Protein AF-A0ABD0R6Q0-F1 (afdb_monomer)

pLDDT: mean 82.58, std 12.47, range [47.16, 96.38]

Organism: Cirrhinus mrigala (NCBI:txid683832)

Secondary structure (DSSP, 8-state):
---HHHHHHHHHHHHHTTS-GGGSPPS---------S-HHHHHHHHHHHHHHHHHHHHTS-TT-TTTS--S--EEE--SS-HHHHHHH-GGGGGS-EEE--------TTSTTHHHHHHHHHHHHHHHHHHHHHHHHHHHHHHT--GGG--S-HHHHHHHHHHHHHHHHTT------SSSS---SS-TTT--GGGSGGG-S-------TT----

Foldseek 3Di:
DDDLFVLLQVLQVVVVVVDPPVLFDDNGDDDDDDDDDDPLVVLVVVLVVLVVVVVQLVPDPPVCPVSRDPQDAAEDEDPDDPVVSCVSHVCNVVHHYAYQQDDDDQDPVDPVSVVVVSSVVSNCVGCVSVSVVVLVVLCVVLVHDSNPQDNPNPVVSVVSVVVVVCVVVVHDPFDDPDPFGCPPPCSVVDCVVVPVVPPPPPPDDDDPPPDDD

Radius of gyration: 25.49 Å; Cα contacts (8 Å, |Δi|>4): 114; chains: 1; bounding box: 79×46×59 Å

Nearest PDB structures (foldseek):
  8p63-assembly1_G  TM=7.354E-01  e=6.477E-06  Saccharomyces cerevisiae
  4a0h-assembly1_A  TM=3.109E-01  e=5.985E+00  Arabidopsis thaliana
  4a0h-assembly1_B  TM=2.821E-01  e=7.592E+00  Arabidopsis thaliana

Solvent-accessible surface area (backbone atoms only — not comparable to full-atom values): 13634 Å² total; per-residue (Å²): 129,66,69,60,61,63,49,46,50,55,53,49,56,64,45,51,79,78,46,65,73,89,75,48,74,76,96,76,73,88,84,84,88,82,90,80,91,51,67,70,57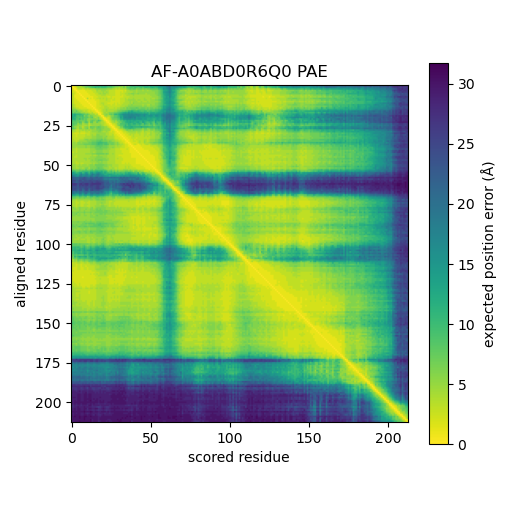,52,35,54,51,54,42,50,53,54,50,50,54,51,48,64,39,67,72,52,58,87,89,45,65,88,73,39,66,68,97,68,69,45,78,45,72,67,97,63,60,65,68,63,50,36,76,64,28,66,66,52,75,78,40,59,51,26,64,48,81,73,91,78,91,73,77,70,87,45,94,66,29,57,52,55,51,53,53,48,54,48,53,48,63,62,44,39,60,63,53,49,51,53,43,48,54,50,18,62,72,71,72,46,62,54,50,71,59,58,84,63,50,68,64,52,49,52,53,51,50,50,53,52,51,38,52,74,71,73,45,81,88,78,73,45,96,52,100,50,68,70,59,87,88,47,51,85,75,62,61,73,75,74,62,64,77,75,66,72,66,84,81,77,82,83,66,91,78,83,67,85,129

Structure (mmCIF, N/CA/C/O backbone):
data_AF-A0ABD0R6Q0-F1
#
_entry.id   AF-A0ABD0R6Q0-F1
#
loop_
_atom_site.group_PDB
_atom_site.id
_atom_site.type_symbol
_atom_site.label_atom_id
_atom_site.label_alt_id
_atom_site.label_comp_id
_atom_site.label_asym_id
_atom_site.label_entity_id
_atom_site.label_seq_id
_atom_site.pdbx_PDB_ins_code
_atom_site.Cartn_x
_atom_site.Cartn_y
_atom_site.Cartn_z
_atom_site.occupancy
_atom_site.B_iso_or_equiv
_atom_site.auth_seq_id
_atom_site.auth_comp_id
_atom_site.auth_asym_id
_atom_site.auth_atom_id
_atom_site.pdbx_PDB_model_num
ATOM 1 N N . MET A 1 1 ? -9.028 -6.595 23.711 1.00 80.94 1 MET A N 1
ATOM 2 C CA . MET A 1 1 ? -8.745 -5.416 22.863 1.00 80.94 1 MET A CA 1
ATOM 3 C C . MET A 1 1 ? -8.662 -4.164 23.724 1.00 80.94 1 MET A C 1
ATOM 5 O O . MET A 1 1 ? -9.556 -3.968 24.542 1.00 80.94 1 MET A O 1
ATOM 9 N N . PRO A 1 2 ? -7.587 -3.363 23.605 1.00 84.62 2 PRO A N 1
ATOM 10 C CA . PRO A 1 2 ? -7.428 -2.113 24.354 1.00 84.62 2 PRO A CA 1
ATOM 11 C C . PRO A 1 2 ? -8.412 -1.035 23.872 1.00 84.62 2 PRO A C 1
ATOM 13 O O . PRO A 1 2 ? -8.970 -1.141 22.780 1.00 84.62 2 PRO A O 1
ATOM 16 N N . ASN A 1 3 ? -8.583 0.034 24.656 1.00 89.81 3 ASN A N 1
ATOM 17 C CA . ASN A 1 3 ? -9.330 1.214 24.219 1.00 89.81 3 ASN A CA 1
ATOM 18 C C . ASN A 1 3 ? -8.570 1.918 23.075 1.00 89.81 3 ASN A C 1
ATOM 20 O O . ASN A 1 3 ? -7.544 2.563 23.298 1.00 89.81 3 ASN A O 1
ATOM 24 N N . LEU A 1 4 ? -9.062 1.756 21.842 1.00 90.44 4 LEU A N 1
ATOM 25 C CA . LEU A 1 4 ? -8.422 2.296 20.640 1.00 90.44 4 LEU A CA 1
ATOM 26 C C . LEU A 1 4 ? -8.493 3.823 20.575 1.00 90.44 4 LEU A C 1
ATOM 28 O O . LEU A 1 4 ? -7.544 4.439 20.108 1.00 90.44 4 LEU A O 1
ATOM 32 N N . SER A 1 5 ? -9.554 4.443 21.097 1.00 91.25 5 SER A N 1
ATOM 33 C CA . SER A 1 5 ? -9.691 5.903 21.116 1.00 91.25 5 SER A CA 1
ATOM 34 C C . SER A 1 5 ? -8.649 6.556 22.023 1.00 91.25 5 SER A C 1
ATOM 36 O O . SER A 1 5 ? -8.016 7.530 21.622 1.00 91.25 5 SER A O 1
ATOM 38 N N . SER A 1 6 ? -8.407 5.995 23.216 1.00 90.88 6 SER A N 1
ATOM 39 C CA . SER A 1 6 ? -7.352 6.514 24.098 1.00 90.88 6 SER A CA 1
ATOM 40 C C . SER A 1 6 ? -5.960 6.274 23.516 1.00 90.88 6 SER A C 1
ATOM 42 O O . SER A 1 6 ? -5.078 7.117 23.652 1.00 90.88 6 SER A O 1
ATOM 44 N N . LEU A 1 7 ? -5.759 5.123 22.864 1.00 91.19 7 LEU A N 1
ATOM 45 C CA . LEU A 1 7 ? -4.490 4.785 22.225 1.00 91.19 7 LEU A CA 1
ATOM 46 C C . LEU A 1 7 ? -4.200 5.730 21.052 1.00 91.19 7 LEU A C 1
ATOM 48 O O . LEU A 1 7 ? -3.094 6.251 20.955 1.00 91.19 7 LEU A O 1
ATOM 52 N N . TYR A 1 8 ? -5.199 5.985 20.207 1.00 92.38 8 TYR A N 1
ATOM 53 C CA . TYR A 1 8 ? -5.107 6.923 19.092 1.00 92.38 8 TYR A CA 1
ATOM 54 C C . TYR A 1 8 ? -4.743 8.328 19.566 1.00 92.38 8 TYR A C 1
ATOM 56 O O . TYR A 1 8 ? -3.801 8.913 19.042 1.00 92.38 8 TYR A O 1
ATOM 64 N N . GLY A 1 9 ? -5.428 8.828 20.601 1.00 91.00 9 GLY A N 1
ATOM 65 C CA . GLY A 1 9 ? -5.116 10.128 21.192 1.00 91.00 9 GLY A CA 1
ATOM 66 C C . GLY A 1 9 ? -3.662 10.222 21.655 1.00 91.00 9 GLY A C 1
ATOM 67 O O . GLY A 1 9 ? -2.970 11.160 21.277 1.00 91.00 9 GLY A O 1
ATOM 68 N N . ALA A 1 10 ? -3.176 9.216 22.390 1.00 91.50 10 ALA A N 1
ATOM 69 C CA . ALA A 1 10 ? -1.805 9.194 22.902 1.00 91.50 10 ALA A CA 1
ATOM 70 C C . ALA A 1 10 ? -0.733 9.133 21.794 1.00 91.50 10 ALA A C 1
ATOM 72 O O . ALA A 1 10 ? 0.296 9.802 21.881 1.00 91.50 10 ALA A O 1
ATOM 73 N N . GLU A 1 11 ? -0.955 8.338 20.744 1.00 90.69 11 GLU A N 1
ATOM 74 C CA . GLU A 1 11 ? -0.009 8.245 19.623 1.00 90.69 11 GLU A CA 1
ATOM 75 C C . GLU A 1 11 ? -0.062 9.493 18.727 1.00 90.69 11 GLU A C 1
ATOM 77 O O . GLU A 1 11 ? 0.980 9.952 18.261 1.00 90.69 11 GLU A O 1
ATOM 82 N N . ARG A 1 12 ? -1.244 10.102 18.537 1.00 89.31 12 ARG A N 1
ATOM 83 C CA . ARG A 1 12 ? -1.390 11.371 17.806 1.00 89.31 12 ARG A CA 1
ATOM 84 C C . ARG A 1 12 ? -0.683 12.512 18.534 1.00 89.31 12 ARG A C 1
ATOM 86 O O . ARG A 1 12 ? 0.028 13.271 17.886 1.00 89.31 12 ARG A O 1
ATOM 93 N N . THR A 1 13 ? -0.817 12.618 19.861 1.00 89.38 13 THR A N 1
ATOM 94 C CA . THR A 1 13 ? -0.089 13.633 20.647 1.00 89.38 13 THR A CA 1
ATOM 95 C C . THR A 1 13 ? 1.422 13.449 20.544 1.00 89.38 13 THR A C 1
ATOM 97 O O . THR A 1 13 ? 2.139 14.423 20.354 1.00 89.38 13 THR A O 1
ATOM 100 N N . ALA A 1 14 ? 1.909 12.205 20.576 1.00 89.12 14 ALA A N 1
ATOM 101 C CA . ALA A 1 14 ? 3.334 11.919 20.418 1.00 89.12 14 ALA A CA 1
ATOM 102 C C . ALA A 1 14 ? 3.862 12.232 19.003 1.00 89.12 14 ALA A C 1
ATOM 104 O O . ALA A 1 14 ? 5.048 12.521 18.834 1.00 89.12 14 ALA A O 1
ATOM 105 N N . LEU A 1 15 ? 3.009 12.152 17.974 1.00 85.81 15 LEU A N 1
ATOM 106 C CA . LEU A 1 15 ? 3.380 12.513 16.605 1.00 85.81 15 LEU A CA 1
ATOM 107 C C . LEU A 1 15 ? 3.312 14.030 16.360 1.00 85.81 15 LEU A C 1
ATOM 109 O O . LEU A 1 15 ? 4.175 14.558 15.664 1.00 85.81 15 LEU A O 1
ATOM 113 N N . LEU A 1 16 ? 2.360 14.734 16.984 1.00 86.88 16 LEU A N 1
ATOM 114 C CA . LEU A 1 16 ? 2.265 16.203 16.975 1.00 86.88 16 LEU A CA 1
ATOM 115 C C . LEU A 1 16 ? 3.532 16.884 17.505 1.00 86.88 16 LEU A C 1
ATOM 117 O O . LEU A 1 16 ? 3.913 17.941 17.020 1.00 86.88 16 LEU A O 1
ATOM 121 N N . GLU A 1 17 ? 4.228 16.273 18.464 1.00 86.44 17 GLU A N 1
ATOM 122 C CA . GLU A 1 17 ? 5.513 16.795 18.953 1.00 86.44 17 GLU A CA 1
ATOM 123 C C . GLU A 1 17 ? 6.607 16.819 17.871 1.00 86.44 17 GLU A C 1
ATOM 125 O O . GLU A 1 17 ? 7.600 17.532 18.004 1.00 86.44 17 GLU A O 1
ATOM 130 N N . LYS A 1 18 ? 6.449 16.031 16.801 1.00 82.56 18 LYS A N 1
ATOM 131 C CA . LYS A 1 18 ? 7.455 15.827 15.748 1.00 82.56 18 LYS A CA 1
ATOM 132 C C . LYS A 1 18 ? 7.033 16.372 14.387 1.00 82.56 18 LYS A C 1
ATOM 134 O O . LYS A 1 18 ? 7.839 16.365 13.459 1.00 82.56 18 LYS A O 1
ATOM 139 N N . THR A 1 19 ? 5.774 16.757 14.211 1.00 80.62 19 THR A N 1
ATOM 140 C CA . THR A 1 19 ? 5.179 17.071 12.904 1.00 80.62 19 THR A CA 1
ATOM 141 C C . THR A 1 19 ? 4.076 18.116 13.058 1.00 80.62 19 THR A C 1
ATOM 143 O O . THR A 1 19 ? 3.520 18.296 14.135 1.00 80.62 19 THR A O 1
ATOM 146 N N . THR A 1 20 ? 3.770 18.837 11.983 1.00 78.25 20 THR A N 1
ATOM 147 C CA . THR A 1 20 ? 2.699 19.835 11.938 1.00 78.25 20 THR A CA 1
ATOM 148 C C . THR A 1 20 ? 1.312 19.195 11.865 1.00 78.25 20 THR A C 1
ATOM 150 O O . THR A 1 20 ? 1.125 18.118 11.304 1.00 78.25 20 THR A O 1
ATOM 153 N N . GLU A 1 21 ? 0.310 19.884 12.414 1.00 75.81 21 GLU A N 1
ATOM 154 C CA . GLU A 1 21 ? -1.063 19.370 12.495 1.00 75.81 21 GLU A CA 1
ATOM 155 C C . GLU A 1 21 ? -1.723 19.147 11.123 1.00 75.81 21 GLU A C 1
ATOM 157 O O . GLU A 1 21 ? -2.559 18.258 10.987 1.00 75.81 21 GLU A O 1
ATOM 162 N N . GLU A 1 22 ? -1.301 19.882 10.091 1.00 71.94 22 GLU A N 1
ATOM 163 C CA . GLU A 1 22 ? -1.846 19.776 8.729 1.00 71.94 22 GLU A CA 1
ATOM 164 C C . GLU A 1 22 ? -1.612 18.410 8.069 1.00 71.94 22 GLU A C 1
ATOM 166 O O . GLU A 1 22 ? -2.391 18.000 7.213 1.00 71.94 22 GLU A O 1
ATOM 171 N N . LEU A 1 23 ? -0.560 17.694 8.475 1.00 70.56 23 LEU A N 1
ATOM 172 C CA . LEU A 1 23 ? -0.209 16.379 7.928 1.00 70.56 23 LEU A CA 1
ATOM 173 C C . LEU A 1 23 ? -0.855 15.226 8.709 1.00 70.56 23 LEU A C 1
ATOM 175 O O . LEU A 1 23 ? -0.647 14.056 8.384 1.00 70.56 23 LEU A O 1
ATOM 179 N N . LEU A 1 24 ? -1.616 15.532 9.765 1.00 76.44 24 LEU A N 1
ATOM 180 C CA . LEU A 1 24 ? -2.186 14.517 10.637 1.00 76.44 24 LEU A CA 1
ATOM 181 C C . LEU A 1 24 ? -3.621 14.155 10.256 1.00 76.44 24 LEU A C 1
ATOM 183 O O . LEU A 1 24 ? -4.426 15.024 9.915 1.00 76.44 24 LEU A O 1
ATOM 187 N N . PRO A 1 25 ? -3.995 12.873 10.410 1.00 80.75 25 PRO A N 1
ATOM 188 C CA . PRO A 1 25 ? -5.384 12.464 10.290 1.00 80.75 25 PRO A CA 1
ATOM 189 C C . PRO A 1 25 ? -6.294 13.168 11.322 1.00 80.75 25 PRO A C 1
ATOM 191 O O . PRO A 1 25 ? -5.804 13.716 12.320 1.00 80.75 25 PRO A O 1
ATOM 194 N N . PRO A 1 26 ? -7.630 13.112 11.124 1.00 83.19 26 PRO A N 1
ATOM 195 C CA . PRO A 1 26 ? -8.615 13.786 11.970 1.00 83.19 26 PRO A CA 1
ATOM 196 C C . PRO A 1 26 ? -8.400 13.584 13.473 1.00 83.19 26 PRO A C 1
ATOM 198 O O . PRO A 1 26 ? -7.955 12.529 13.920 1.00 83.19 26 PRO A O 1
ATOM 201 N N . GLU A 1 27 ? -8.777 14.581 14.276 1.00 80.06 27 GLU A N 1
ATOM 202 C CA . GLU A 1 27 ? -8.548 14.576 15.728 1.00 80.06 27 GLU A CA 1
ATOM 203 C C . GLU A 1 27 ? -9.233 13.398 16.446 1.00 80.06 27 GLU A C 1
ATOM 205 O O . GLU A 1 27 ? -8.724 12.893 17.448 1.00 80.06 27 GLU A O 1
ATOM 210 N N . LYS A 1 28 ? -10.381 12.935 15.932 1.00 82.81 28 LYS A N 1
ATOM 211 C CA . LYS A 1 28 ? -11.191 11.883 16.554 1.00 82.81 28 LYS A CA 1
ATOM 212 C C . LYS A 1 28 ? -11.625 10.832 15.540 1.00 82.81 28 LYS A C 1
ATOM 214 O O . LYS A 1 28 ? -12.210 11.157 14.509 1.00 82.81 28 LYS A O 1
ATOM 219 N N . HIS A 1 29 ? -11.451 9.568 15.924 1.00 85.75 29 HIS A N 1
ATOM 220 C CA . HIS A 1 29 ? -11.943 8.403 15.191 1.00 85.75 29 HIS A CA 1
ATOM 221 C C . HIS A 1 29 ? -12.917 7.593 16.038 1.00 85.75 29 HIS A C 1
ATOM 223 O O . HIS A 1 29 ? -12.737 7.419 17.247 1.00 85.75 29 HIS A O 1
ATOM 229 N N . LEU A 1 30 ? -13.935 7.060 15.365 1.00 87.81 30 LEU A N 1
ATOM 230 C CA . LEU A 1 30 ? -14.809 6.029 15.905 1.00 87.81 30 LEU A CA 1
ATOM 231 C C . LEU A 1 30 ? -14.273 4.674 15.453 1.00 87.81 30 LEU A C 1
ATOM 233 O O . LEU A 1 30 ? -14.115 4.431 14.257 1.00 87.81 30 LEU A O 1
ATOM 237 N N . PHE A 1 31 ? -13.985 3.802 16.414 1.00 89.44 31 PHE A N 1
ATOM 238 C CA . PHE A 1 31 ? -13.475 2.466 16.142 1.00 89.44 31 PHE A CA 1
ATOM 239 C C . PHE A 1 31 ? -14.567 1.430 16.384 1.00 89.44 31 PHE A C 1
ATOM 241 O O . PHE A 1 31 ? -15.148 1.371 17.466 1.00 89.44 31 PHE A O 1
ATOM 248 N N . GLU A 1 32 ? -14.799 0.578 15.392 1.00 89.81 32 GLU A N 1
ATOM 249 C CA . GLU A 1 32 ? -15.600 -0.632 15.535 1.00 89.81 32 GLU A CA 1
ATOM 250 C C . GLU A 1 32 ? -14.668 -1.846 15.487 1.00 89.81 32 GLU A C 1
ATOM 252 O O . GLU A 1 32 ? -13.852 -1.976 14.575 1.00 89.81 32 GLU A O 1
ATOM 257 N N . VAL A 1 33 ? -14.775 -2.738 16.474 1.00 89.88 33 VAL A N 1
ATOM 258 C CA . VAL A 1 33 ? -13.933 -3.935 16.569 1.00 89.88 33 VAL A CA 1
ATOM 259 C C . VAL A 1 33 ? -14.801 -5.172 16.396 1.00 89.88 33 VAL A C 1
ATOM 261 O O . VAL A 1 33 ? -15.724 -5.399 17.175 1.00 89.88 33 VAL A O 1
ATOM 264 N N . ARG A 1 34 ? -14.477 -5.992 15.392 1.00 89.75 34 ARG A N 1
ATOM 265 C CA . ARG A 1 34 ? -15.122 -7.285 15.135 1.00 89.75 34 ARG A CA 1
ATOM 266 C C . ARG A 1 34 ? -14.066 -8.384 15.111 1.00 89.75 34 ARG A C 1
ATOM 268 O O . ARG A 1 34 ? -13.016 -8.208 14.500 1.00 89.75 34 ARG A O 1
ATOM 275 N N . ALA A 1 35 ? -14.343 -9.495 15.786 1.00 90.19 35 ALA A N 1
ATOM 276 C CA . ALA A 1 35 ? -13.501 -10.685 15.770 1.00 90.19 35 ALA A CA 1
ATOM 277 C C . ALA A 1 35 ? -14.202 -11.767 14.949 1.00 90.19 35 ALA A C 1
ATOM 279 O O . ALA A 1 35 ? -15.350 -12.100 15.228 1.00 90.19 35 ALA A O 1
ATOM 280 N N . GLU A 1 36 ? -13.513 -12.290 13.940 1.00 92.44 36 GLU A N 1
ATOM 281 C CA . GLU A 1 36 ? -14.044 -13.287 13.015 1.00 92.44 36 GLU A CA 1
ATOM 282 C C . GLU A 1 36 ? -13.035 -14.418 12.839 1.00 92.44 36 GLU A C 1
ATOM 284 O O . GLU A 1 36 ? -11.830 -14.175 12.768 1.00 92.44 36 GLU A O 1
ATOM 289 N N . ASN A 1 37 ? -13.538 -15.650 12.746 1.00 93.06 37 ASN A N 1
ATOM 290 C CA . ASN A 1 37 ? -12.707 -16.846 12.566 1.00 93.06 37 ASN A CA 1
ATOM 291 C C . ASN A 1 37 ? -12.644 -17.305 11.098 1.00 93.06 37 ASN A C 1
ATOM 293 O O . ASN A 1 37 ? -11.691 -17.973 10.704 1.00 93.06 37 ASN A O 1
ATOM 297 N N . ASP A 1 38 ? -13.648 -16.962 10.281 1.00 94.38 38 ASP A N 1
ATOM 298 C CA . ASP A 1 38 ? -13.697 -17.323 8.860 1.00 94.38 38 ASP A CA 1
ATOM 299 C C . ASP A 1 38 ? -13.134 -16.201 7.978 1.00 94.38 38 ASP A C 1
ATOM 301 O O . ASP A 1 38 ? -13.693 -15.106 7.881 1.00 94.38 38 ASP A O 1
ATOM 305 N N . VAL A 1 39 ? -12.064 -16.507 7.244 1.00 90.81 39 VAL A N 1
ATOM 306 C CA . VAL A 1 39 ? -11.430 -15.581 6.295 1.00 90.81 39 VAL A CA 1
ATOM 307 C C . VAL A 1 39 ? -12.412 -15.129 5.206 1.00 90.81 39 VAL A C 1
ATOM 309 O O . VAL A 1 39 ? -12.401 -13.965 4.808 1.00 90.81 39 VAL A O 1
ATOM 312 N N . LYS A 1 40 ? -13.324 -16.001 4.751 1.00 92.94 40 LYS A N 1
ATOM 313 C CA . LYS A 1 40 ? -14.325 -15.625 3.737 1.00 92.94 40 LYS A CA 1
ATOM 314 C C . LYS A 1 40 ? -15.362 -14.651 4.292 1.00 92.94 40 LYS A C 1
ATOM 316 O O . LYS A 1 40 ? -15.909 -13.848 3.534 1.00 92.94 40 LYS A O 1
ATOM 321 N N . ALA A 1 41 ? -15.684 -14.723 5.583 1.00 93.50 41 ALA A N 1
ATOM 322 C CA . ALA A 1 41 ? -16.536 -13.735 6.240 1.00 93.50 41 ALA A CA 1
ATOM 323 C C . ALA A 1 41 ? -15.835 -12.369 6.310 1.00 93.50 41 ALA A C 1
ATOM 325 O O . ALA A 1 41 ? -16.454 -11.360 5.966 1.00 93.50 41 ALA A O 1
ATOM 326 N N . ILE A 1 42 ? -14.533 -12.351 6.627 1.00 92.56 42 ILE A N 1
ATOM 327 C CA . ILE A 1 42 ? -13.701 -11.134 6.644 1.00 92.56 42 ILE A CA 1
ATOM 328 C C . ILE A 1 42 ? -13.671 -10.471 5.260 1.00 92.56 42 ILE A C 1
ATOM 330 O O . ILE A 1 42 ? -13.982 -9.286 5.144 1.00 92.56 42 ILE A O 1
ATOM 334 N N . TYR A 1 43 ? -13.387 -11.231 4.197 1.00 93.62 43 TYR A N 1
ATOM 335 C CA . TYR A 1 43 ? -13.378 -10.703 2.826 1.00 93.62 43 TYR A CA 1
ATOM 336 C C . TYR A 1 43 ? -14.726 -10.107 2.418 1.00 93.62 43 TYR A C 1
ATOM 338 O O . TYR A 1 43 ? -14.781 -8.985 1.918 1.00 93.62 43 TYR A O 1
ATOM 346 N N . ARG A 1 44 ? -15.834 -10.809 2.698 1.00 92.88 44 ARG A N 1
ATOM 347 C CA . ARG A 1 44 ? -17.189 -10.307 2.415 1.00 92.88 44 ARG A CA 1
ATOM 348 C C . ARG A 1 44 ? -17.512 -9.033 3.197 1.00 92.88 44 ARG A C 1
ATOM 350 O O . ARG A 1 44 ? -18.179 -8.149 2.662 1.00 92.88 44 ARG A O 1
ATOM 357 N N . ALA A 1 45 ? -17.066 -8.934 4.449 1.00 92.75 45 ALA A N 1
ATOM 358 C CA . ALA A 1 45 ? -17.273 -7.749 5.274 1.00 92.75 45 ALA A CA 1
ATOM 359 C C . ALA A 1 45 ? -16.500 -6.540 4.727 1.00 92.75 45 ALA A C 1
ATOM 361 O O . ALA A 1 45 ? -17.106 -5.491 4.504 1.00 92.75 45 ALA A O 1
ATOM 362 N N . LEU A 1 46 ? -15.205 -6.702 4.437 1.00 91.88 46 LEU A N 1
ATOM 363 C CA . LEU A 1 46 ? -14.375 -5.646 3.849 1.00 91.88 46 LEU A CA 1
ATOM 364 C C . LEU A 1 46 ? -14.901 -5.214 2.478 1.00 91.88 46 LEU A C 1
ATOM 366 O O . LEU A 1 46 ? -15.021 -4.021 2.207 1.00 91.88 46 LEU A O 1
ATOM 370 N N . GLN A 1 47 ? -15.297 -6.175 1.643 1.00 93.25 47 GLN A N 1
ATOM 371 C CA . GLN A 1 47 ? -15.858 -5.889 0.330 1.00 93.25 47 GLN A CA 1
ATOM 372 C C . GLN A 1 47 ? -17.141 -5.066 0.414 1.00 93.25 47 GLN A C 1
ATOM 374 O O . GLN A 1 47 ? -17.298 -4.093 -0.319 1.00 93.25 47 GLN A O 1
ATOM 379 N N . ARG A 1 48 ? -18.035 -5.391 1.353 1.00 92.19 48 ARG A N 1
ATOM 380 C CA . ARG A 1 48 ? -19.249 -4.605 1.589 1.00 92.19 48 ARG A CA 1
ATOM 381 C C . ARG A 1 48 ? -18.932 -3.173 2.022 1.00 92.19 48 ARG A C 1
ATOM 383 O O . ARG A 1 48 ? -19.590 -2.251 1.558 1.00 92.19 48 ARG A O 1
ATOM 390 N N . ILE A 1 49 ? -17.928 -2.978 2.878 1.00 90.56 49 ILE A N 1
ATOM 391 C CA . ILE A 1 49 ? -17.509 -1.642 3.331 1.00 90.56 49 ILE A CA 1
ATOM 392 C C . ILE A 1 49 ? -16.985 -0.809 2.154 1.00 90.56 49 ILE A C 1
ATOM 394 O O . ILE A 1 49 ? -17.407 0.334 1.985 1.00 90.56 49 ILE A O 1
ATOM 398 N N . LEU A 1 50 ? -16.124 -1.387 1.313 1.00 90.12 50 LEU A N 1
ATOM 399 C CA . LEU A 1 50 ? -15.564 -0.704 0.142 1.00 90.12 50 LEU A CA 1
ATOM 400 C C . LEU A 1 50 ? -16.631 -0.385 -0.914 1.00 90.12 50 LEU A C 1
ATOM 402 O O . LEU A 1 50 ? -16.656 0.723 -1.449 1.00 90.12 50 LEU A O 1
ATOM 406 N N . LEU A 1 51 ? -17.560 -1.310 -1.168 1.00 89.31 51 LEU A N 1
ATOM 407 C CA . LEU A 1 51 ? -18.684 -1.071 -2.077 1.00 89.31 51 LEU A CA 1
ATOM 408 C C . LEU A 1 51 ? -19.620 0.019 -1.550 1.00 89.31 51 LEU A C 1
ATOM 410 O O . LEU A 1 51 ? -20.009 0.901 -2.310 1.00 89.31 51 LEU A O 1
ATOM 414 N N . ASN A 1 52 ? -19.931 0.014 -0.251 1.00 88.38 52 ASN A N 1
ATOM 415 C CA . ASN A 1 52 ? -20.733 1.070 0.367 1.00 88.38 52 ASN A CA 1
ATOM 416 C C . ASN A 1 52 ? -20.031 2.429 0.269 1.00 88.38 52 ASN A C 1
ATOM 418 O O . ASN A 1 52 ? -20.674 3.429 -0.036 1.00 88.38 52 ASN A O 1
ATOM 422 N N . TYR A 1 53 ? -18.709 2.472 0.475 1.00 85.44 53 TYR A N 1
ATOM 423 C CA . TYR A 1 53 ? -17.915 3.685 0.279 1.00 85.44 53 TYR A CA 1
ATOM 424 C C . TYR A 1 53 ? -18.033 4.200 -1.164 1.00 85.44 53 TYR A C 1
ATOM 426 O O . TYR A 1 53 ? -18.335 5.374 -1.373 1.00 85.44 53 TYR A O 1
ATOM 434 N N . LYS A 1 54 ? -17.866 3.319 -2.158 1.00 82.44 54 LYS A N 1
ATOM 435 C CA . LYS A 1 54 ? -17.995 3.662 -3.582 1.00 82.44 54 LYS A CA 1
ATOM 436 C C . LYS A 1 54 ? -19.399 4.149 -3.940 1.00 82.44 54 LYS A C 1
ATOM 438 O O . LYS A 1 54 ? -19.537 5.168 -4.611 1.00 82.44 54 LYS A O 1
ATOM 443 N N . MET A 1 55 ? -20.434 3.436 -3.496 1.00 77.19 55 MET A N 1
ATOM 444 C CA . MET A 1 55 ? -21.830 3.767 -3.790 1.00 77.19 55 MET A CA 1
ATOM 445 C C . MET A 1 55 ? -22.200 5.128 -3.200 1.00 77.19 55 MET A C 1
ATOM 447 O O . MET A 1 55 ? -22.733 5.979 -3.908 1.00 77.19 55 MET A O 1
ATOM 451 N N . ASN A 1 56 ? -21.826 5.371 -1.941 1.00 70.75 56 ASN A N 1
ATOM 452 C CA . ASN A 1 56 ? -22.066 6.648 -1.277 1.00 70.75 56 ASN A CA 1
ATOM 453 C C . ASN A 1 56 ? -21.363 7.812 -1.990 1.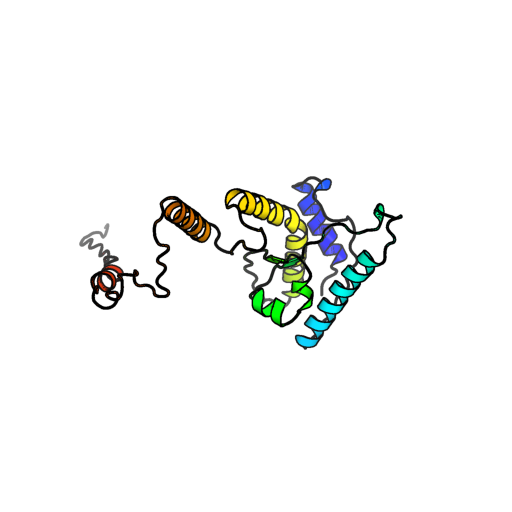00 70.75 56 ASN A C 1
ATOM 455 O O . ASN A 1 56 ? -21.898 8.910 -1.993 1.00 70.75 56 ASN A O 1
ATOM 459 N N . ASN A 1 57 ? -20.224 7.580 -2.648 1.00 63.06 57 ASN A N 1
ATOM 460 C CA . ASN A 1 57 ? -19.562 8.607 -3.461 1.00 63.06 57 ASN A CA 1
ATOM 461 C C . ASN A 1 57 ? -20.227 8.819 -4.829 1.00 63.06 57 ASN A C 1
ATOM 463 O O . ASN A 1 57 ? -20.208 9.928 -5.361 1.00 63.06 57 ASN A O 1
ATOM 467 N N . SER A 1 58 ? -20.810 7.768 -5.412 1.00 60.97 58 SER A N 1
ATOM 468 C CA . SER A 1 58 ? -21.434 7.812 -6.740 1.00 60.97 58 SER A CA 1
ATOM 469 C C . SER A 1 58 ? -22.840 8.420 -6.733 1.00 60.97 58 SER A C 1
ATOM 471 O O . SER A 1 58 ? -23.268 8.949 -7.757 1.00 60.97 58 SER A O 1
ATOM 473 N N . CYS A 1 59 ? -23.566 8.341 -5.613 1.00 53.34 59 CYS A N 1
ATOM 474 C CA . CYS A 1 59 ? -24.955 8.803 -5.489 1.00 53.34 59 CYS A CA 1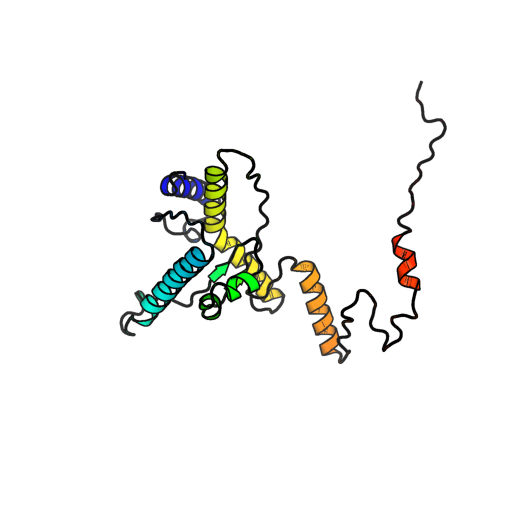
ATOM 475 C C . CYS A 1 59 ? -25.102 10.300 -5.163 1.00 53.34 59 CYS A C 1
ATOM 477 O O . CYS A 1 59 ? -26.226 10.781 -5.029 1.00 53.34 59 CYS A O 1
ATOM 479 N N . ILE A 1 60 ? -23.998 11.041 -5.045 1.00 53.94 60 ILE A N 1
ATOM 480 C CA . ILE A 1 60 ? -24.029 12.472 -4.729 1.00 53.94 60 ILE A CA 1
ATOM 481 C C . ILE A 1 60 ? -24.256 13.253 -6.037 1.00 53.94 60 ILE A C 1
ATOM 483 O O . ILE A 1 60 ? -23.432 13.140 -6.957 1.00 53.94 60 ILE A O 1
ATOM 487 N N . PRO A 1 61 ? -25.374 14.000 -6.166 1.00 53.28 61 PRO A N 1
ATOM 488 C CA . PRO A 1 61 ? -25.689 14.765 -7.370 1.00 53.28 61 PRO A CA 1
ATOM 489 C C . PRO A 1 61 ? -24.615 15.829 -7.639 1.00 53.28 61 PRO A C 1
ATOM 491 O O . PRO A 1 61 ? -24.090 16.427 -6.704 1.00 53.28 61 PRO A O 1
ATOM 494 N N . GLU A 1 62 ? -24.324 16.113 -8.917 1.00 52.38 62 GLU A N 1
ATOM 495 C CA . GLU A 1 62 ? -23.269 17.053 -9.370 1.00 52.38 62 GLU A CA 1
ATOM 496 C C . GLU A 1 62 ? -23.309 18.441 -8.712 1.00 52.38 62 GLU A C 1
ATOM 498 O O . GLU A 1 62 ? -22.317 19.158 -8.712 1.00 52.38 62 GLU A O 1
ATOM 503 N N . ARG A 1 63 ? -24.448 18.825 -8.130 1.00 47.16 63 ARG A N 1
ATOM 504 C CA . ARG A 1 63 ? -24.649 20.122 -7.479 1.00 47.16 63 ARG A CA 1
ATOM 505 C C . ARG A 1 63 ? -24.013 20.232 -6.089 1.00 47.16 63 ARG A C 1
ATOM 507 O O . ARG A 1 63 ? -23.939 21.341 -5.575 1.00 47.16 63 ARG A O 1
ATOM 514 N N . VAL A 1 64 ? -23.552 19.127 -5.497 1.00 51.91 64 VAL A N 1
ATOM 515 C CA . VAL A 1 64 ? -22.895 19.108 -4.179 1.00 51.91 64 VAL A CA 1
ATOM 516 C C . VAL A 1 64 ? -21.466 18.584 -4.335 1.00 51.91 64 VAL A C 1
ATOM 518 O O . VAL A 1 64 ? -21.129 17.461 -3.964 1.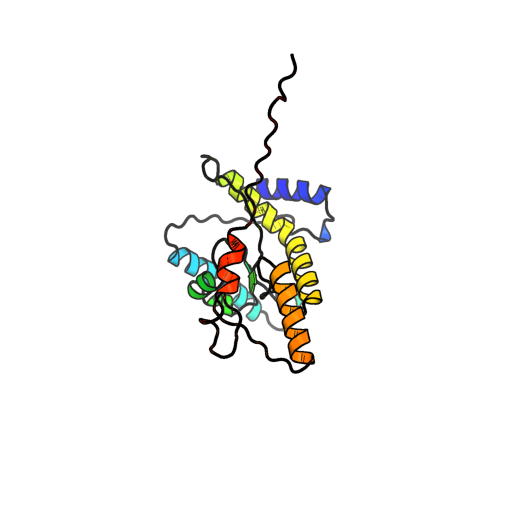00 51.91 64 VAL A O 1
ATOM 521 N N . GLN A 1 65 ? -20.614 19.400 -4.959 1.00 48.88 65 GLN A N 1
ATOM 522 C CA . GLN A 1 65 ? -19.209 19.063 -5.216 1.00 48.88 65 GLN A CA 1
ATOM 523 C C . GLN A 1 65 ? -18.415 18.836 -3.914 1.00 48.88 65 GLN A C 1
ATOM 525 O O . GLN A 1 65 ? -17.480 18.043 -3.908 1.00 48.88 65 GLN A O 1
ATOM 530 N N . GLU A 1 66 ? -18.806 19.497 -2.818 1.00 51.09 66 GLU A N 1
ATOM 531 C CA . GLU A 1 66 ? -18.140 19.420 -1.508 1.00 51.09 66 GLU A CA 1
ATOM 532 C C . GLU A 1 66 ? -18.341 18.071 -0.795 1.00 51.09 66 GLU A C 1
ATOM 534 O O . GLU A 1 66 ? -17.482 17.653 -0.023 1.00 51.09 66 GLU A O 1
ATOM 539 N N . GLU A 1 67 ? -19.437 17.353 -1.073 1.00 52.38 67 GLU A N 1
ATOM 540 C CA . GLU A 1 67 ? -19.702 16.035 -0.473 1.00 52.38 67 GLU A CA 1
ATOM 541 C C . GLU A 1 67 ? -19.140 14.879 -1.314 1.00 52.38 67 GLU A C 1
ATOM 543 O O . GLU A 1 67 ? -18.910 13.782 -0.789 1.00 52.38 67 GLU A O 1
ATOM 548 N N . ARG A 1 68 ? -18.885 15.100 -2.615 1.00 55.91 68 ARG A N 1
ATOM 549 C CA . ARG A 1 68 ? -18.242 14.100 -3.477 1.00 55.91 68 ARG A CA 1
ATOM 550 C C . ARG A 1 68 ? -16.818 13.865 -2.994 1.00 55.91 68 ARG A C 1
ATOM 552 O O . ARG A 1 68 ? -15.923 14.682 -3.201 1.00 55.91 68 ARG A O 1
ATOM 559 N N . ARG A 1 69 ? -16.590 12.698 -2.394 1.00 67.44 69 ARG A N 1
ATOM 560 C CA . ARG A 1 69 ? -15.233 12.259 -2.061 1.00 67.44 69 ARG A CA 1
ATOM 561 C C . ARG A 1 69 ? -14.442 12.143 -3.363 1.00 67.44 69 ARG A C 1
ATOM 563 O O . ARG A 1 69 ? -14.901 11.516 -4.318 1.00 67.44 69 ARG A O 1
ATOM 570 N N . GLY A 1 70 ? -13.295 12.813 -3.405 1.00 72.81 70 GLY A N 1
ATOM 571 C CA . GLY A 1 70 ? -12.441 12.899 -4.585 1.00 72.81 70 GLY A CA 1
ATOM 572 C C . GLY A 1 70 ? -11.814 11.558 -4.997 1.00 72.81 70 GLY A C 1
ATOM 573 O O . GLY A 1 70 ? -12.171 10.496 -4.473 1.00 72.81 70 GLY A O 1
ATOM 574 N N . PRO A 1 71 ? -10.851 11.590 -5.938 1.00 82.56 71 PRO A N 1
ATOM 575 C CA . PRO A 1 71 ? -10.108 10.405 -6.356 1.00 82.56 71 PRO A CA 1
ATOM 576 C C . PRO A 1 71 ? -9.577 9.638 -5.142 1.00 82.56 71 PRO A C 1
ATOM 578 O O . PRO A 1 71 ? -8.876 10.196 -4.303 1.00 82.56 71 PRO A O 1
ATOM 581 N N . THR A 1 72 ? -9.948 8.363 -5.033 1.00 86.56 72 THR A N 1
ATOM 582 C CA . THR A 1 72 ? -9.612 7.523 -3.879 1.00 86.56 72 THR A CA 1
ATOM 583 C C . THR A 1 72 ? -8.648 6.427 -4.308 1.00 86.56 72 THR A C 1
ATOM 585 O O . THR A 1 72 ? -8.899 5.741 -5.298 1.00 86.56 72 THR A O 1
ATOM 588 N N . LEU A 1 73 ? -7.578 6.238 -3.540 1.00 90.50 73 LEU A N 1
ATOM 589 C CA . LEU A 1 73 ? -6.677 5.092 -3.647 1.00 90.50 73 LEU A CA 1
ATOM 590 C C . LEU A 1 73 ? -6.766 4.228 -2.392 1.00 90.50 73 LEU A C 1
ATOM 592 O O . LEU A 1 73 ? -7.124 4.719 -1.321 1.00 90.50 73 LEU A O 1
ATOM 596 N N . ILE A 1 74 ? -6.420 2.948 -2.521 1.00 92.75 74 ILE A N 1
ATOM 597 C CA . ILE A 1 74 ? -6.346 2.021 -1.390 1.00 92.75 74 ILE A CA 1
ATOM 598 C C . ILE A 1 74 ? -4.880 1.703 -1.118 1.00 92.75 74 ILE A C 1
ATOM 600 O O . ILE A 1 74 ? -4.224 1.046 -1.921 1.00 92.75 74 ILE A O 1
ATOM 604 N N . ALA A 1 75 ? -4.379 2.132 0.036 1.00 93.62 75 ALA A N 1
ATOM 605 C CA . ALA A 1 75 ? -3.079 1.709 0.535 1.00 93.62 75 ALA A CA 1
ATOM 606 C C . ALA A 1 75 ? -3.220 0.364 1.267 1.00 93.62 75 ALA A C 1
ATOM 608 O O . ALA A 1 75 ? -3.982 0.255 2.229 1.00 93.62 75 ALA A O 1
ATOM 609 N N . VAL A 1 76 ? -2.506 -0.665 0.811 1.00 93.12 76 VAL A N 1
ATOM 610 C CA . VAL A 1 76 ? -2.554 -2.017 1.383 1.00 93.12 76 VAL A CA 1
ATOM 611 C C . VAL A 1 76 ? -1.237 -2.323 2.074 1.00 93.12 76 VAL A C 1
ATOM 613 O O . VAL A 1 76 ? -0.217 -2.512 1.421 1.00 93.12 76 VAL A O 1
ATOM 616 N N . GLN A 1 77 ? -1.280 -2.436 3.397 1.00 91.56 77 GLN A N 1
ATOM 617 C CA . GLN A 1 77 ? -0.182 -2.960 4.202 1.00 91.56 77 GLN A CA 1
ATOM 618 C C . GLN A 1 77 ? -0.573 -4.351 4.701 1.00 91.56 77 GLN A C 1
ATOM 620 O O . GLN A 1 77 ? -1.494 -4.495 5.506 1.00 91.56 77 GLN A O 1
ATOM 625 N N . SER A 1 78 ? 0.100 -5.389 4.209 1.00 88.62 78 SER A N 1
ATOM 626 C CA . SER A 1 78 ? -0.155 -6.760 4.647 1.00 88.62 78 SER A CA 1
ATOM 627 C C . SER A 1 78 ? 1.072 -7.642 4.460 1.00 88.62 78 SER A C 1
ATOM 629 O O . SER A 1 78 ? 1.915 -7.367 3.613 1.00 88.62 78 SER A O 1
ATOM 631 N N . ASN A 1 79 ? 1.131 -8.738 5.211 1.00 86.94 79 ASN A N 1
ATOM 632 C CA . ASN A 1 79 ? 2.119 -9.800 5.025 1.00 86.94 79 ASN A CA 1
ATOM 633 C C . ASN A 1 79 ? 1.752 -10.778 3.893 1.00 86.94 79 ASN A C 1
ATOM 635 O O . ASN A 1 79 ? 2.484 -11.735 3.653 1.00 86.94 79 ASN A O 1
ATOM 639 N N . TRP A 1 80 ? 0.597 -10.606 3.249 1.00 88.38 80 TRP A N 1
ATOM 640 C CA . TRP A 1 80 ? 0.160 -11.444 2.139 1.00 88.38 80 TRP A CA 1
ATOM 641 C C . TRP A 1 80 ? 0.421 -10.743 0.815 1.00 88.38 80 TRP A C 1
ATOM 643 O O . TRP A 1 80 ? 0.373 -9.520 0.704 1.00 88.38 80 TRP A O 1
ATOM 653 N N . GLU A 1 81 ? 0.665 -11.538 -0.222 1.00 88.56 81 GLU A N 1
ATOM 654 C CA . GLU A 1 81 ? 0.788 -10.997 -1.567 1.00 88.56 81 GLU A CA 1
ATOM 655 C C . GLU A 1 81 ? -0.511 -10.320 -2.003 1.00 88.56 81 GLU A C 1
ATOM 657 O O . GLU A 1 81 ? -1.611 -10.860 -1.832 1.00 88.56 81 GLU A O 1
ATOM 662 N N . LEU A 1 82 ? -0.377 -9.169 -2.662 1.00 89.19 82 LEU A N 1
ATOM 663 C CA . LEU A 1 82 ? -1.522 -8.412 -3.154 1.00 89.19 82 LEU A CA 1
ATOM 664 C C . LEU A 1 82 ? -2.399 -9.242 -4.106 1.00 89.19 82 LEU A C 1
ATOM 666 O O . LEU A 1 82 ? -3.621 -9.144 -4.052 1.00 89.19 82 LEU A O 1
ATOM 670 N N . ARG A 1 83 ? -1.797 -10.125 -4.917 1.00 90.31 83 ARG A N 1
ATOM 671 C CA . ARG A 1 83 ? -2.531 -11.036 -5.817 1.00 90.31 83 ARG A CA 1
ATOM 672 C C . ARG A 1 83 ? -3.466 -11.975 -5.058 1.00 90.31 83 ARG A C 1
ATOM 674 O O . ARG A 1 83 ? -4.594 -12.197 -5.486 1.00 90.31 83 ARG A O 1
ATOM 681 N N . ARG A 1 84 ? -3.019 -12.498 -3.912 1.00 91.69 84 ARG A N 1
ATOM 682 C CA . ARG A 1 84 ? -3.835 -13.367 -3.056 1.00 91.69 84 ARG A CA 1
ATOM 683 C C . ARG A 1 84 ? -5.013 -12.603 -2.453 1.00 91.69 84 ARG A C 1
ATOM 685 O O . ARG A 1 84 ? -6.111 -13.150 -2.380 1.00 91.69 84 ARG A O 1
ATOM 692 N N . LEU A 1 85 ? -4.791 -11.357 -2.031 1.00 90.75 85 LEU A N 1
ATOM 693 C CA . LEU A 1 85 ? -5.852 -10.496 -1.503 1.00 90.75 85 LEU A CA 1
ATOM 694 C C . LEU A 1 85 ? -6.867 -10.116 -2.586 1.00 90.75 85 LEU A C 1
ATOM 696 O O . LEU A 1 85 ? -8.064 -10.250 -2.352 1.00 90.75 85 LEU A O 1
ATOM 700 N N . ALA A 1 86 ? -6.405 -9.728 -3.777 1.00 91.62 86 ALA A N 1
ATOM 701 C CA . ALA A 1 86 ? -7.265 -9.399 -4.915 1.00 91.62 86 ALA A CA 1
ATOM 702 C C . ALA A 1 86 ? -8.133 -10.594 -5.346 1.00 91.62 86 ALA A C 1
ATOM 704 O O . ALA A 1 86 ? -9.338 -10.445 -5.528 1.00 91.62 86 ALA A O 1
ATOM 705 N N . ALA A 1 87 ? -7.564 -11.805 -5.384 1.00 92.06 87 ALA A N 1
ATOM 706 C CA . ALA A 1 87 ? -8.323 -13.025 -5.669 1.00 92.06 87 ALA A CA 1
ATOM 707 C C . ALA A 1 87 ? -9.408 -13.327 -4.614 1.00 92.06 87 ALA A C 1
ATOM 709 O O . ALA A 1 87 ? -10.435 -13.925 -4.929 1.00 92.06 87 ALA A O 1
ATOM 710 N N . GLY A 1 88 ? -9.185 -12.934 -3.355 1.00 89.94 88 GLY A N 1
ATOM 711 C CA . GLY A 1 88 ? -10.159 -13.086 -2.271 1.00 89.94 88 GLY A CA 1
ATOM 712 C C . GLY A 1 88 ? -11.211 -11.974 -2.207 1.00 89.94 88 GLY A C 1
ATOM 713 O O . GLY A 1 88 ? -12.308 -12.202 -1.696 1.00 89.94 88 GLY A O 1
ATOM 714 N N . MET A 1 89 ? -10.880 -10.784 -2.710 1.00 92.31 89 MET A N 1
ATOM 715 C CA . MET A 1 89 ? -11.689 -9.568 -2.652 1.00 92.31 89 MET A CA 1
ATOM 716 C C . MET A 1 89 ? -11.629 -8.835 -3.995 1.00 92.31 89 MET A C 1
ATOM 718 O O . MET A 1 89 ? -10.844 -7.902 -4.176 1.00 92.31 89 MET A O 1
ATOM 722 N N . THR A 1 90 ? -12.509 -9.212 -4.920 1.00 90.75 90 THR A N 1
ATOM 723 C CA . THR A 1 90 ? -12.512 -8.677 -6.294 1.00 90.75 90 THR A CA 1
ATOM 724 C C . THR A 1 90 ? -12.753 -7.168 -6.357 1.00 90.75 90 THR A C 1
ATOM 726 O O . THR A 1 90 ? -12.320 -6.512 -7.294 1.00 90.75 90 THR A O 1
ATOM 729 N N . VAL A 1 91 ? -13.383 -6.581 -5.332 1.00 91.25 91 VAL A N 1
ATOM 730 C CA . VAL A 1 91 ? -13.591 -5.124 -5.237 1.00 91.25 91 VAL A CA 1
ATOM 731 C C . VAL A 1 91 ? -12.286 -4.325 -5.261 1.00 91.25 91 VAL A C 1
ATOM 733 O O . VAL A 1 91 ? -12.300 -3.159 -5.639 1.00 91.25 91 VAL A O 1
ATOM 736 N N . LEU A 1 92 ? -11.155 -4.922 -4.866 1.00 90.12 92 LEU A N 1
ATOM 737 C CA . LEU A 1 92 ? -9.861 -4.240 -4.893 1.00 90.12 92 LEU A CA 1
ATOM 738 C C . LEU A 1 92 ? -9.440 -3.863 -6.319 1.00 90.12 92 LEU A C 1
ATOM 740 O O . LEU A 1 92 ? -8.734 -2.878 -6.487 1.00 90.12 92 LEU A O 1
ATOM 744 N N . GLU A 1 93 ? -9.913 -4.587 -7.337 1.00 88.94 93 GLU A N 1
ATOM 745 C CA . GLU A 1 93 ? -9.648 -4.275 -8.747 1.00 88.94 93 GLU A CA 1
ATOM 746 C C . GLU A 1 93 ? -10.374 -3.003 -9.218 1.00 88.94 93 GLU A C 1
ATOM 748 O O . GLU A 1 93 ? -9.999 -2.406 -10.224 1.00 88.94 93 GLU A O 1
ATOM 753 N N . GLU A 1 94 ? -11.392 -2.549 -8.481 1.00 88.19 94 GLU A N 1
ATOM 754 C CA . GLU A 1 94 ? -12.147 -1.336 -8.809 1.00 88.19 94 GLU A CA 1
ATOM 755 C C . GLU A 1 94 ? -11.461 -0.044 -8.339 1.00 88.19 94 GLU A C 1
ATOM 757 O O . GLU A 1 94 ? -11.947 1.049 -8.640 1.00 88.19 94 GLU A O 1
ATOM 762 N N . PHE A 1 95 ? -10.357 -0.154 -7.595 1.00 90.00 95 PHE A N 1
ATOM 763 C CA . PHE A 1 95 ? -9.614 0.972 -7.041 1.00 90.00 95 PHE A CA 1
ATOM 764 C C . PHE A 1 95 ? -8.134 0.904 -7.435 1.00 90.00 95 PHE A C 1
ATOM 766 O O . PHE A 1 95 ? -7.579 -0.183 -7.586 1.00 90.00 95 PHE A O 1
ATOM 773 N N . PRO A 1 96 ? -7.439 2.049 -7.544 1.00 91.38 96 PRO A N 1
ATOM 774 C CA . PRO A 1 96 ? -5.989 2.043 -7.623 1.00 91.38 96 PRO A CA 1
ATOM 775 C C . PRO A 1 96 ? -5.416 1.597 -6.273 1.00 91.38 96 PRO A C 1
ATOM 777 O O . PRO A 1 96 ? -5.554 2.293 -5.262 1.00 91.38 96 PRO A O 1
ATOM 780 N N . VAL A 1 97 ? -4.789 0.421 -6.259 1.00 92.94 97 VAL A N 1
ATOM 781 C CA . VAL A 1 97 ? -4.192 -0.164 -5.056 1.00 92.94 97 VAL A CA 1
ATOM 782 C C . VAL A 1 97 ? -2.695 0.122 -5.005 1.00 92.94 97 VAL A C 1
ATOM 784 O O . VAL A 1 97 ? -1.980 -0.078 -5.985 1.00 92.94 97 VAL A O 1
ATOM 787 N N . VAL A 1 98 ? -2.221 0.571 -3.844 1.00 93.88 98 VAL A N 1
ATOM 788 C CA . VAL A 1 98 ? -0.812 0.860 -3.571 1.00 93.88 98 VAL A CA 1
ATOM 789 C C . VAL A 1 98 ? -0.325 -0.040 -2.438 1.00 93.88 98 VAL A C 1
ATOM 791 O O . VAL A 1 98 ? -0.812 0.101 -1.315 1.00 93.88 98 VAL A O 1
ATOM 794 N N . PRO A 1 99 ? 0.608 -0.974 -2.688 1.00 91.44 99 PRO A N 1
ATOM 795 C CA . PRO A 1 99 ? 1.190 -1.765 -1.619 1.00 91.44 99 PRO A CA 1
ATOM 796 C C . PRO A 1 99 ? 2.131 -0.892 -0.780 1.00 91.44 99 PRO A C 1
ATOM 798 O O . PRO A 1 99 ? 3.013 -0.216 -1.305 1.00 91.44 99 PRO A O 1
ATOM 801 N N . VAL A 1 100 ? 1.932 -0.908 0.534 1.00 91.12 100 VAL A N 1
ATOM 802 C CA . VAL A 1 100 ? 2.765 -0.207 1.511 1.00 91.12 100 VAL A CA 1
ATOM 803 C C . VAL A 1 100 ? 3.669 -1.229 2.182 1.00 91.12 100 VAL A C 1
ATOM 805 O O . VAL A 1 100 ? 3.231 -2.035 3.008 1.00 91.12 100 VAL A O 1
ATOM 808 N N . HIS A 1 101 ? 4.941 -1.204 1.796 1.00 85.88 101 HIS A N 1
ATOM 809 C CA . HIS A 1 101 ? 5.950 -2.152 2.258 1.00 85.88 101 HIS A CA 1
ATOM 810 C C . HIS A 1 101 ? 6.609 -1.638 3.534 1.00 85.88 101 HIS A C 1
ATOM 812 O O . HIS A 1 101 ? 7.592 -0.903 3.489 1.00 85.88 101 HIS A O 1
ATOM 818 N N . VAL A 1 102 ? 6.064 -2.021 4.687 1.00 82.81 102 VAL A N 1
ATOM 819 C CA . VAL A 1 102 ? 6.652 -1.701 5.993 1.00 82.81 102 VAL A CA 1
ATOM 820 C C . VAL A 1 102 ? 6.982 -2.996 6.716 1.00 82.81 102 VAL A C 1
ATOM 822 O O . VAL A 1 102 ? 6.103 -3.827 6.945 1.00 82.81 102 VAL A O 1
ATOM 825 N N . ILE A 1 103 ? 8.256 -3.159 7.071 1.00 77.31 103 ILE A N 1
ATOM 826 C CA . ILE A 1 103 ? 8.746 -4.320 7.813 1.00 77.31 103 ILE A CA 1
ATOM 827 C C . ILE A 1 103 ? 8.458 -4.097 9.298 1.00 77.31 103 ILE A C 1
ATOM 829 O O . ILE A 1 103 ? 8.864 -3.090 9.882 1.00 77.31 103 ILE A O 1
ATOM 833 N N . ASP A 1 104 ? 7.750 -5.049 9.898 1.00 76.12 104 ASP A N 1
ATOM 834 C CA . ASP A 1 104 ? 7.448 -5.075 11.322 1.00 76.12 104 ASP A CA 1
ATOM 835 C C . ASP A 1 104 ? 8.040 -6.319 11.973 1.00 76.12 104 ASP A C 1
ATOM 837 O O . ASP A 1 104 ? 7.685 -7.445 11.630 1.00 76.12 104 ASP A O 1
ATOM 841 N N . GLU A 1 105 ? 8.869 -6.112 12.989 1.00 70.75 105 GLU A N 1
ATOM 842 C CA . GLU A 1 105 ? 9.320 -7.172 13.885 1.00 70.75 105 GLU A CA 1
ATOM 843 C C . GLU A 1 105 ? 8.457 -7.149 15.151 1.00 70.75 105 GLU A C 1
ATOM 845 O O . GLU A 1 105 ? 8.766 -6.473 16.133 1.00 70.75 105 GLU A O 1
ATOM 850 N N . ILE A 1 106 ? 7.315 -7.843 15.124 1.00 72.00 106 ILE A N 1
ATOM 851 C CA . ILE A 1 106 ? 6.442 -7.972 16.299 1.00 72.00 106 ILE A CA 1
ATOM 852 C C . ILE A 1 106 ? 6.541 -9.390 16.850 1.00 72.00 106 ILE A C 1
ATOM 854 O O . ILE A 1 106 ? 6.180 -10.363 16.191 1.00 72.00 106 ILE A O 1
ATOM 858 N N . SER A 1 107 ? 6.960 -9.498 18.110 1.00 74.56 107 SER A N 1
ATOM 859 C CA . SER A 1 107 ? 6.841 -10.741 18.868 1.00 74.56 107 SER A CA 1
ATOM 860 C C . SER A 1 107 ? 5.407 -10.903 19.377 1.00 74.56 107 SER A C 1
ATOM 862 O O . SER A 1 107 ? 4.996 -10.265 20.348 1.00 74.56 107 SER A O 1
ATOM 864 N N . TYR A 1 108 ? 4.637 -11.775 18.727 1.00 77.25 108 TYR A N 1
ATOM 865 C CA . TYR A 1 108 ? 3.277 -12.137 19.150 1.00 77.25 108 TYR A CA 1
ATOM 866 C C . TYR A 1 108 ? 3.247 -13.180 20.280 1.00 77.25 108 TYR A C 1
ATOM 868 O O . TYR A 1 108 ? 2.173 -13.595 20.707 1.00 77.25 108 TYR A O 1
ATOM 876 N N . ASN A 1 109 ? 4.410 -13.581 20.801 1.00 78.50 109 ASN A N 1
ATOM 877 C CA . ASN A 1 109 ? 4.526 -14.615 21.836 1.00 78.50 109 ASN A CA 1
ATOM 878 C C . ASN A 1 109 ? 4.108 -14.130 23.237 1.00 78.50 109 ASN A C 1
ATOM 880 O O . ASN A 1 109 ? 4.075 -14.914 24.183 1.00 78.50 109 ASN A O 1
ATOM 884 N N . VAL A 1 110 ? 3.795 -12.841 23.392 1.00 81.56 110 VAL A N 1
ATOM 885 C CA . VAL A 1 110 ? 3.383 -12.242 24.667 1.00 81.56 110 VAL A CA 1
ATOM 886 C C . VAL A 1 110 ? 1.857 -12.274 24.794 1.00 81.56 110 VAL A C 1
ATOM 888 O O . VAL A 1 110 ? 1.144 -11.940 23.852 1.00 81.56 110 VAL A O 1
ATOM 891 N N . LEU A 1 111 ? 1.333 -12.600 25.981 1.00 83.69 111 LEU A N 1
ATOM 892 C CA . LEU A 1 111 ? -0.117 -12.639 26.249 1.00 83.69 111 LEU A CA 1
ATOM 893 C C . LEU A 1 111 ? -0.840 -11.313 25.926 1.00 83.69 111 LEU A C 1
ATOM 895 O O . LEU A 1 111 ? -1.989 -11.328 25.496 1.00 83.69 111 LEU A O 1
ATOM 899 N N . ASP A 1 112 ? -0.158 -10.171 26.070 1.00 87.19 112 ASP A N 1
ATOM 900 C CA . ASP A 1 112 ? -0.677 -8.830 25.749 1.00 87.19 112 ASP A CA 1
ATOM 901 C C . ASP A 1 112 ? -0.314 -8.364 24.318 1.00 87.19 112 ASP A C 1
ATOM 903 O O . ASP A 1 112 ? -0.107 -7.174 24.049 1.00 87.19 112 ASP A O 1
ATOM 907 N N . TRP A 1 113 ? -0.199 -9.294 23.362 1.00 87.62 113 TRP A N 1
ATOM 908 C CA . TRP A 1 113 ? 0.129 -8.962 21.969 1.00 87.62 113 TRP A CA 1
ATOM 909 C C . TRP A 1 113 ? -0.906 -8.029 21.328 1.00 87.62 113 TRP A C 1
ATOM 911 O O . TRP A 1 113 ? -0.543 -7.196 20.500 1.00 87.62 113 TRP A O 1
ATOM 921 N N . GLN A 1 114 ? -2.182 -8.110 21.728 1.00 89.31 114 GLN A N 1
ATOM 922 C CA . GLN A 1 114 ? -3.249 -7.266 21.178 1.00 89.31 114 GLN A CA 1
ATOM 923 C C . GLN A 1 114 ? -2.971 -5.779 21.400 1.00 89.31 114 GLN A C 1
ATOM 925 O O . GLN A 1 114 ? -3.208 -4.966 20.508 1.00 89.31 114 GLN A O 1
ATOM 930 N N . ARG A 1 115 ? -2.443 -5.408 22.572 1.00 88.19 115 ARG A N 1
ATOM 931 C CA . ARG A 1 115 ? -2.083 -4.020 22.874 1.00 88.19 115 ARG A CA 1
ATOM 932 C C . ARG A 1 115 ? -0.922 -3.536 22.012 1.00 88.19 115 ARG A C 1
ATOM 934 O O . ARG A 1 115 ? -0.970 -2.419 21.499 1.00 88.19 115 ARG A O 1
ATOM 941 N N . HIS A 1 116 ? 0.092 -4.378 21.834 1.00 88.69 116 HIS A N 1
ATOM 942 C CA . HIS A 1 116 ? 1.262 -4.074 21.012 1.00 88.69 116 HIS A CA 1
ATOM 943 C C . HIS A 1 116 ? 0.887 -3.951 19.529 1.00 88.69 116 HIS A C 1
ATOM 945 O O . HIS A 1 116 ? 1.233 -2.958 18.890 1.00 88.69 116 HIS A O 1
ATOM 951 N N . GLY A 1 117 ? 0.102 -4.900 19.013 1.00 89.44 117 GLY A N 1
ATOM 952 C CA . GLY A 1 117 ? -0.399 -4.897 17.639 1.00 89.44 117 GLY A CA 1
ATOM 953 C C . GLY A 1 117 ? -1.308 -3.703 17.345 1.00 89.44 117 GLY A C 1
ATOM 954 O O . GLY A 1 117 ? -1.088 -3.002 16.362 1.00 89.44 117 GLY A O 1
ATOM 955 N N . ALA A 1 118 ? -2.270 -3.400 18.225 1.00 91.06 118 ALA A N 1
ATOM 956 C CA . ALA A 1 118 ? -3.152 -2.240 18.068 1.00 91.06 118 ALA A CA 1
ATOM 957 C C . ALA A 1 118 ? -2.379 -0.913 18.083 1.00 91.06 118 ALA A C 1
ATOM 959 O O . ALA A 1 118 ? -2.649 -0.029 17.268 1.00 91.06 118 ALA A O 1
ATOM 960 N N . ARG A 1 119 ? -1.381 -0.785 18.969 1.00 90.75 119 ARG A N 1
ATOM 961 C CA . ARG A 1 119 ? -0.485 0.377 18.988 1.00 90.75 119 ARG A CA 1
ATOM 962 C C . ARG A 1 119 ? 0.258 0.535 17.670 1.00 90.75 119 ARG A C 1
ATOM 964 O O . ARG A 1 119 ? 0.323 1.638 17.133 1.00 90.75 119 ARG A O 1
ATOM 971 N N . ARG A 1 120 ? 0.810 -0.556 17.141 1.00 89.56 120 ARG A N 1
ATOM 972 C CA . ARG A 1 120 ? 1.554 -0.520 15.883 1.00 89.56 120 ARG A CA 1
ATOM 973 C C . ARG A 1 120 ? 0.655 -0.169 14.698 1.00 89.56 120 ARG A C 1
ATOM 975 O O . ARG A 1 120 ? 1.026 0.696 13.914 1.00 89.56 120 ARG A O 1
ATOM 982 N N . MET A 1 121 ? -0.535 -0.764 14.626 1.00 90.88 121 MET A N 1
ATOM 983 C CA . MET A 1 121 ? -1.547 -0.457 13.612 1.00 90.88 121 MET A CA 1
ATOM 984 C C . MET A 1 121 ? -1.873 1.044 13.576 1.00 90.88 121 MET A C 1
ATOM 986 O O . MET A 1 121 ? -1.871 1.648 12.508 1.00 90.88 121 MET A O 1
ATOM 990 N N . ILE A 1 122 ? -2.088 1.665 14.742 1.00 92.25 122 ILE A N 1
ATOM 991 C CA . ILE A 1 122 ? -2.345 3.109 14.840 1.00 92.25 122 ILE A CA 1
ATOM 992 C C . ILE A 1 122 ? -1.127 3.927 14.392 1.00 92.25 122 ILE A C 1
ATOM 994 O O . ILE A 1 122 ? -1.284 4.877 13.631 1.00 92.25 122 ILE A O 1
ATOM 998 N N . LYS A 1 123 ? 0.092 3.545 14.792 1.00 90.56 123 LYS A N 1
ATOM 999 C CA . LYS A 1 123 ? 1.318 4.214 14.326 1.00 90.56 123 LYS A CA 1
ATOM 1000 C C . LYS A 1 123 ? 1.481 4.156 12.809 1.00 90.56 123 LYS A C 1
ATOM 1002 O O . LYS A 1 123 ? 1.922 5.134 12.219 1.00 90.56 123 LYS A O 1
ATOM 1007 N N . HIS A 1 124 ? 1.156 3.032 12.176 1.00 91.12 124 HIS A N 1
ATOM 1008 C CA . HIS A 1 124 ? 1.217 2.916 10.716 1.00 91.12 124 HIS A CA 1
ATOM 1009 C C . HIS A 1 124 ? 0.195 3.802 10.032 1.00 91.12 124 HIS A C 1
ATOM 1011 O O . HIS A 1 124 ? 0.543 4.504 9.092 1.00 91.12 124 HIS A O 1
ATOM 1017 N N . TYR A 1 125 ? -1.034 3.829 10.548 1.00 90.94 125 TYR A N 1
ATOM 1018 C CA . TYR A 1 125 ? -2.070 4.723 10.043 1.00 90.94 125 TYR A CA 1
ATOM 1019 C C . TYR A 1 125 ? -1.645 6.196 10.121 1.00 90.94 125 TYR A C 1
ATOM 1021 O O . TYR A 1 125 ? -1.792 6.929 9.149 1.00 90.94 125 TYR A O 1
ATOM 1029 N N . LEU A 1 126 ? -1.069 6.615 11.250 1.00 90.44 126 LEU A N 1
ATOM 1030 C CA . LEU A 1 126 ? -0.606 7.988 11.451 1.00 90.44 126 LEU A CA 1
ATOM 1031 C C . LEU A 1 126 ? 0.592 8.362 10.558 1.00 90.44 126 LEU A C 1
ATOM 1033 O O . LEU A 1 126 ? 0.687 9.502 10.123 1.00 90.44 126 LEU A O 1
ATOM 1037 N N . ASN A 1 127 ? 1.489 7.416 10.263 1.00 88.94 127 ASN A N 1
ATOM 1038 C CA . ASN A 1 127 ? 2.661 7.645 9.405 1.00 88.94 127 ASN A CA 1
ATOM 1039 C C . ASN A 1 127 ? 2.403 7.354 7.916 1.00 88.94 127 ASN A C 1
ATOM 1041 O O . ASN A 1 127 ? 3.326 7.446 7.102 1.00 88.94 127 ASN A O 1
ATOM 1045 N N . LEU A 1 128 ? 1.176 6.974 7.550 1.00 89.94 128 LEU A N 1
ATOM 1046 C CA . LEU A 1 128 ? 0.840 6.533 6.198 1.00 89.94 128 LEU A CA 1
ATOM 1047 C C . LEU A 1 128 ? 1.145 7.610 5.154 1.00 89.94 128 LEU A C 1
ATOM 1049 O O . LEU A 1 128 ? 1.676 7.290 4.096 1.00 89.94 128 LEU A O 1
ATOM 1053 N N . ASP A 1 129 ? 0.847 8.872 5.463 1.00 88.81 129 ASP A N 1
ATOM 1054 C CA . ASP A 1 129 ? 1.069 9.991 4.545 1.00 88.81 129 ASP A CA 1
ATOM 1055 C C . ASP A 1 129 ? 2.557 10.199 4.227 1.00 88.81 129 ASP A C 1
ATOM 1057 O O . ASP A 1 129 ? 2.945 10.346 3.068 1.00 88.81 129 ASP A O 1
ATOM 1061 N N . SER A 1 130 ? 3.418 10.085 5.242 1.00 88.44 130 SER A N 1
ATOM 1062 C CA . SER A 1 130 ? 4.871 10.133 5.061 1.00 88.44 130 SER A CA 1
ATOM 1063 C C . SER A 1 130 ? 5.365 8.979 4.182 1.00 88.44 130 SER A C 1
ATOM 1065 O O . SER A 1 130 ? 6.153 9.190 3.259 1.00 88.44 130 SER A O 1
ATOM 1067 N N . CYS A 1 131 ? 4.851 7.767 4.412 1.00 89.56 131 CYS A N 1
ATOM 1068 C CA . CYS A 1 131 ? 5.206 6.595 3.617 1.00 89.56 131 CYS A CA 1
ATOM 1069 C C . CYS A 1 131 ? 4.737 6.720 2.156 1.00 89.56 131 CYS A C 1
ATOM 1071 O O . CYS A 1 131 ? 5.500 6.438 1.232 1.00 89.56 131 CYS A O 1
ATOM 1073 N N . LEU A 1 132 ? 3.510 7.198 1.930 1.00 91.12 132 LEU A N 1
ATOM 1074 C CA . LEU A 1 132 ? 2.982 7.436 0.586 1.00 91.12 132 LEU A CA 1
ATOM 1075 C C . LEU A 1 132 ? 3.729 8.560 -0.131 1.00 91.12 132 LEU A C 1
ATOM 1077 O O . LEU A 1 132 ? 4.022 8.419 -1.314 1.00 91.12 132 LEU A O 1
ATOM 1081 N N . SER A 1 133 ? 4.091 9.634 0.570 1.00 91.75 133 SER A N 1
ATOM 1082 C CA . SER A 1 133 ? 4.894 10.727 0.012 1.00 91.75 133 SER A CA 1
ATOM 1083 C C . SER A 1 133 ? 6.239 10.222 -0.512 1.00 91.75 133 SER A C 1
ATOM 1085 O O . SER A 1 133 ? 6.584 10.478 -1.666 1.00 91.75 133 SER A O 1
ATOM 1087 N N . GLN A 1 134 ? 6.941 9.403 0.279 1.00 90.88 134 GLN A N 1
ATOM 1088 C CA . GLN A 1 134 ? 8.177 8.747 -0.160 1.00 90.88 134 GLN A CA 1
ATOM 1089 C C . GLN A 1 134 ? 7.939 7.847 -1.379 1.00 90.88 134 GLN A C 1
ATOM 1091 O O . GLN A 1 134 ? 8.675 7.927 -2.364 1.00 90.88 134 GLN A O 1
ATOM 1096 N N . ALA A 1 135 ? 6.878 7.035 -1.358 1.00 92.06 135 ALA A N 1
ATOM 1097 C CA . ALA A 1 135 ? 6.519 6.181 -2.485 1.00 92.06 135 ALA A CA 1
ATOM 1098 C C . ALA A 1 135 ? 6.224 6.995 -3.759 1.00 92.06 135 ALA A C 1
ATOM 1100 O O . ALA A 1 135 ? 6.650 6.611 -4.848 1.00 92.06 135 ALA A O 1
ATOM 1101 N N . PHE A 1 136 ? 5.551 8.144 -3.654 1.00 93.69 136 PHE A N 1
ATOM 1102 C CA . PHE A 1 136 ? 5.301 9.024 -4.795 1.00 93.69 136 PHE A CA 1
ATOM 1103 C C . PHE A 1 136 ? 6.589 9.613 -5.369 1.00 93.69 136 PHE A C 1
ATOM 1105 O O . PHE A 1 136 ? 6.743 9.644 -6.591 1.00 93.69 136 PHE A O 1
ATOM 1112 N N . ASP A 1 137 ? 7.523 10.045 -4.527 1.00 94.44 137 ASP A N 1
ATOM 1113 C CA . ASP A 1 137 ? 8.806 10.581 -4.990 1.00 94.44 137 ASP A CA 1
ATOM 1114 C C . ASP A 1 137 ? 9.643 9.510 -5.694 1.00 94.44 137 ASP A C 1
ATOM 1116 O O . ASP A 1 137 ? 10.183 9.744 -6.779 1.00 94.44 137 ASP A O 1
ATOM 1120 N N . MET A 1 138 ? 9.653 8.292 -5.151 1.00 93.00 138 MET A N 1
ATOM 1121 C CA . MET A 1 138 ? 10.294 7.141 -5.786 1.00 93.00 138 MET A CA 1
ATOM 1122 C C . MET A 1 138 ? 9.628 6.799 -7.125 1.00 93.00 138 MET A C 1
ATOM 1124 O O . MET A 1 138 ? 10.313 6.641 -8.135 1.00 93.00 138 MET A O 1
ATOM 1128 N N . ALA A 1 139 ? 8.296 6.743 -7.176 1.00 94.38 139 ALA A N 1
ATOM 1129 C CA . ALA A 1 139 ? 7.538 6.495 -8.402 1.00 94.38 139 ALA A CA 1
ATOM 1130 C C . ALA A 1 139 ? 7.833 7.537 -9.494 1.00 94.38 139 ALA A C 1
ATOM 1132 O O . ALA A 1 139 ? 8.001 7.178 -10.663 1.00 94.38 139 ALA A O 1
ATOM 1133 N N . ARG A 1 140 ? 7.948 8.819 -9.116 1.00 95.38 140 ARG A N 1
ATOM 1134 C CA . ARG A 1 140 ? 8.329 9.913 -10.024 1.00 95.38 140 ARG A CA 1
ATOM 1135 C C . ARG A 1 140 ? 9.740 9.720 -10.570 1.00 95.38 140 ARG A C 1
ATOM 1137 O O . ARG A 1 140 ? 9.923 9.847 -11.778 1.00 95.38 140 ARG A O 1
ATOM 1144 N N . TYR A 1 141 ? 10.698 9.373 -9.712 1.00 95.19 141 TYR A N 1
ATOM 1145 C CA . TYR A 1 141 ? 12.090 9.137 -10.101 1.00 95.19 141 TYR A CA 1
ATOM 1146 C C . TYR A 1 141 ? 12.242 7.932 -11.040 1.00 95.19 141 TYR A C 1
ATOM 1148 O O . TYR A 1 141 ? 12.877 8.022 -12.089 1.00 95.19 141 TYR A O 1
ATOM 1156 N N . TYR A 1 142 ? 11.607 6.807 -10.707 1.00 94.56 142 TYR A N 1
ATOM 1157 C CA . TYR A 1 142 ? 11.658 5.594 -11.523 1.00 94.56 142 TYR A CA 1
ATOM 1158 C C . TYR A 1 142 ? 10.694 5.620 -12.712 1.00 94.56 142 TYR A C 1
ATOM 1160 O O . TYR A 1 142 ? 10.714 4.693 -13.520 1.00 94.56 142 TYR A O 1
ATOM 1168 N N . HIS A 1 143 ? 9.868 6.655 -12.877 1.00 94.31 143 HIS A N 1
ATOM 1169 C CA . HIS A 1 143 ? 8.834 6.731 -13.914 1.00 94.31 143 HIS A CA 1
ATOM 1170 C C . HIS A 1 143 ? 7.944 5.479 -13.942 1.00 94.31 143 HIS A C 1
ATOM 1172 O O . HIS A 1 143 ? 7.815 4.806 -14.970 1.00 94.31 143 HIS A O 1
ATOM 1178 N N . LEU A 1 144 ? 7.384 5.130 -12.786 1.00 93.75 144 LEU A N 1
ATOM 1179 C CA . LEU A 1 144 ? 6.503 3.981 -12.612 1.00 93.75 144 LEU A CA 1
ATOM 1180 C C . LEU A 1 144 ? 5.202 4.391 -11.928 1.00 93.75 144 LEU A C 1
ATOM 1182 O O . LEU A 1 144 ? 5.196 5.336 -11.141 1.00 93.75 144 LEU A O 1
ATOM 1186 N N . PRO A 1 145 ? 4.097 3.667 -12.166 1.00 92.94 145 PRO A N 1
ATOM 1187 C CA . PRO A 1 145 ? 2.923 3.780 -11.316 1.00 92.94 145 PRO A CA 1
ATOM 1188 C C . PRO A 1 145 ? 3.286 3.421 -9.872 1.00 92.94 145 PRO A C 1
ATOM 1190 O O . PRO A 1 145 ? 3.930 2.400 -9.634 1.00 92.94 145 PRO A O 1
ATOM 1193 N N . VAL A 1 146 ? 2.830 4.219 -8.905 1.00 92.25 146 VAL A N 1
ATOM 1194 C CA . VAL A 1 146 ? 3.118 4.001 -7.473 1.00 92.25 146 VAL A CA 1
ATOM 1195 C C . VAL A 1 146 ? 2.651 2.623 -6.975 1.00 92.25 146 VAL A C 1
ATOM 1197 O O . VAL A 1 146 ? 3.299 2.015 -6.132 1.00 92.25 146 VAL A O 1
ATOM 1200 N N . GLY A 1 147 ? 1.575 2.077 -7.553 1.00 91.00 147 GLY A N 1
ATOM 1201 C CA . GLY A 1 147 ? 1.074 0.737 -7.228 1.00 91.00 147 GLY A CA 1
ATOM 1202 C C . GLY A 1 147 ? 1.987 -0.411 -7.670 1.00 91.00 147 GLY A C 1
ATOM 1203 O O . GLY A 1 147 ? 1.831 -1.533 -7.196 1.00 91.00 147 GLY A O 1
ATOM 1204 N N . ASN A 1 148 ? 2.960 -0.135 -8.544 1.00 91.00 148 ASN A N 1
ATOM 1205 C CA . ASN A 1 148 ? 3.881 -1.128 -9.095 1.00 91.00 148 ASN A CA 1
ATOM 1206 C C . ASN A 1 148 ? 5.261 -1.085 -8.425 1.00 91.00 148 ASN A C 1
ATOM 1208 O O . ASN A 1 148 ? 6.187 -1.733 -8.913 1.00 91.00 148 ASN A O 1
ATOM 1212 N N . LEU A 1 149 ? 5.427 -0.315 -7.344 1.00 90.81 149 LEU A N 1
ATOM 1213 C CA . LEU A 1 149 ? 6.687 -0.281 -6.610 1.00 90.81 149 LEU A CA 1
ATOM 1214 C C . LEU A 1 149 ? 6.885 -1.611 -5.859 1.00 90.81 149 LEU A C 1
ATOM 1216 O O . LEU A 1 149 ? 6.038 -1.991 -5.039 1.00 90.81 149 LEU A O 1
ATOM 1220 N N . PRO A 1 150 ? 7.978 -2.346 -6.125 1.00 90.06 150 PRO A N 1
ATOM 1221 C CA . PRO A 1 150 ? 8.309 -3.536 -5.355 1.00 90.06 150 PRO A CA 1
ATOM 1222 C C . PRO A 1 150 ? 8.790 -3.178 -3.947 1.00 90.06 150 PRO A C 1
ATOM 1224 O O . PRO A 1 150 ? 9.102 -2.027 -3.646 1.00 90.06 150 PRO A O 1
ATOM 1227 N N . GLN A 1 151 ? 8.884 -4.203 -3.099 1.00 86.88 151 GLN A N 1
ATOM 1228 C CA . GLN A 1 151 ? 9.446 -4.082 -1.756 1.00 86.88 151 GLN A CA 1
ATOM 1229 C C . GLN A 1 151 ? 10.922 -3.662 -1.793 1.00 86.88 151 GLN A C 1
ATOM 1231 O O . GLN A 1 151 ? 11.313 -2.756 -1.063 1.00 86.88 151 GLN A O 1
ATOM 1236 N N . ASP A 1 152 ? 11.726 -4.287 -2.661 1.00 89.12 152 ASP A N 1
ATOM 1237 C CA . ASP A 1 152 ? 13.108 -3.870 -2.915 1.00 89.12 152 ASP A CA 1
ATOM 1238 C C . ASP A 1 152 ? 13.180 -3.017 -4.183 1.00 89.12 152 ASP A C 1
ATOM 1240 O O . ASP A 1 152 ? 13.310 -3.502 -5.310 1.00 89.12 152 ASP A O 1
ATOM 1244 N N . ILE A 1 153 ? 13.053 -1.711 -3.977 1.00 88.88 153 ILE A N 1
ATOM 1245 C CA . ILE A 1 153 ? 13.111 -0.717 -5.044 1.00 88.88 153 ILE A CA 1
ATOM 1246 C C . ILE A 1 153 ? 14.512 -0.579 -5.653 1.00 88.88 153 ILE A C 1
ATOM 1248 O O . ILE A 1 153 ? 14.637 -0.165 -6.802 1.00 88.88 153 ILE A O 1
ATOM 1252 N N . SER A 1 154 ? 15.567 -0.876 -4.892 1.00 88.44 154 SER A N 1
ATOM 1253 C CA . SER A 1 154 ? 16.941 -0.524 -5.256 1.00 88.44 154 SER A CA 1
ATOM 1254 C C . SER A 1 154 ? 17.462 -1.467 -6.330 1.00 88.44 154 SER A C 1
ATOM 1256 O O . SER A 1 154 ? 17.993 -1.026 -7.354 1.00 88.44 154 SER A O 1
ATOM 1258 N N . ILE A 1 155 ? 17.243 -2.768 -6.124 1.00 91.00 155 ILE A N 1
ATOM 1259 C CA . ILE A 1 155 ? 17.576 -3.797 -7.112 1.00 91.00 155 ILE A CA 1
ATOM 1260 C C . ILE A 1 155 ? 16.716 -3.593 -8.361 1.00 91.00 155 ILE A C 1
ATOM 1262 O O . ILE A 1 155 ? 17.235 -3.405 -9.460 1.00 91.00 155 ILE A O 1
ATOM 1266 N N . PHE A 1 156 ? 15.399 -3.501 -8.180 1.00 91.88 156 PHE A N 1
ATOM 1267 C CA . PHE A 1 156 ? 14.471 -3.341 -9.294 1.00 91.88 156 PHE A CA 1
ATOM 1268 C C . PHE A 1 156 ? 14.698 -2.058 -10.102 1.00 91.88 156 PHE A C 1
ATOM 1270 O O . PHE A 1 156 ? 14.588 -2.061 -11.326 1.00 91.88 156 PHE A O 1
ATOM 1277 N N . GLY A 1 157 ? 15.023 -0.951 -9.436 1.00 93.00 157 GLY A N 1
ATOM 1278 C CA . GLY A 1 157 ? 15.330 0.321 -10.077 1.00 93.00 157 GLY A CA 1
ATOM 1279 C C . GLY A 1 157 ? 16.560 0.240 -10.979 1.00 93.00 157 GLY A C 1
ATOM 1280 O O . GLY A 1 157 ? 16.556 0.797 -12.080 1.00 93.00 157 GLY A O 1
ATOM 1281 N N . SER A 1 158 ? 17.580 -0.503 -10.546 1.00 92.25 158 SER A N 1
ATOM 1282 C CA . SER A 1 158 ? 18.796 -0.749 -11.328 1.00 92.25 158 SER A CA 1
ATOM 1283 C C . SER A 1 158 ? 18.480 -1.545 -12.596 1.00 92.25 158 SER A C 1
ATOM 1285 O O . SER A 1 158 ? 18.826 -1.111 -13.700 1.00 92.25 158 SER A O 1
ATOM 1287 N N . ASP A 1 159 ? 17.726 -2.638 -12.458 1.00 91.38 159 ASP A N 1
ATOM 1288 C CA . ASP A 1 159 ? 17.280 -3.470 -13.582 1.00 91.38 159 ASP A CA 1
ATOM 1289 C C . ASP A 1 159 ? 16.401 -2.681 -14.559 1.00 91.38 159 ASP A C 1
ATOM 1291 O O . ASP A 1 159 ? 16.556 -2.766 -15.780 1.00 91.38 159 ASP A O 1
ATOM 1295 N N . LEU A 1 160 ? 15.498 -1.852 -14.031 1.00 93.44 160 LEU A N 1
ATOM 1296 C CA . LEU A 1 160 ? 14.599 -1.017 -14.817 1.00 93.44 160 LEU A CA 1
ATOM 1297 C C . LEU A 1 160 ? 15.366 -0.013 -15.683 1.00 93.44 160 LEU A C 1
ATOM 1299 O O . LEU A 1 160 ? 15.057 0.148 -16.870 1.00 93.44 160 LEU A O 1
ATOM 1303 N N . PHE A 1 161 ? 16.340 0.695 -15.107 1.00 94.69 161 PHE A N 1
ATOM 1304 C CA . PHE A 1 161 ? 17.142 1.653 -15.862 1.00 94.69 161 PHE A CA 1
ATOM 1305 C C . PHE A 1 161 ? 18.037 0.963 -16.8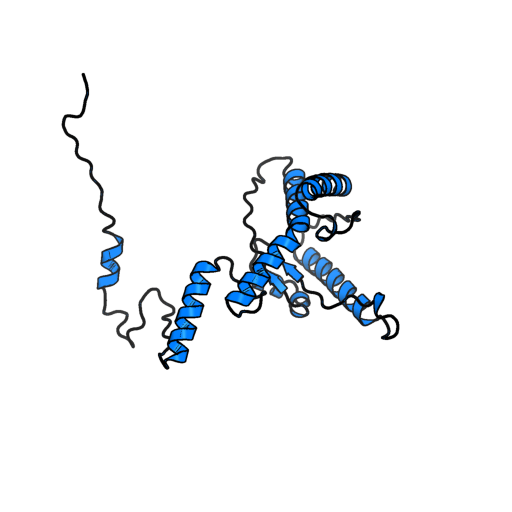84 1.00 94.69 161 PHE A C 1
ATOM 1307 O O . PHE A 1 161 ? 18.106 1.434 -18.023 1.00 94.69 161 PHE A O 1
ATOM 1314 N N . LEU A 1 162 ? 18.642 -0.172 -16.526 1.00 92.88 162 LEU A N 1
ATOM 1315 C CA . LEU A 1 162 ? 19.423 -0.979 -17.457 1.00 92.88 162 LEU A CA 1
ATOM 1316 C C . LEU A 1 162 ? 18.566 -1.425 -18.648 1.00 92.88 162 LEU A C 1
ATOM 1318 O O . LEU A 1 162 ? 18.923 -1.160 -19.795 1.00 92.88 162 LEU A O 1
ATOM 1322 N N . ALA A 1 163 ? 17.389 -2.000 -18.396 1.00 92.50 163 ALA A N 1
ATOM 1323 C CA . ALA A 1 163 ? 16.463 -2.433 -19.438 1.00 92.50 163 ALA A CA 1
ATOM 1324 C C . ALA A 1 163 ? 16.035 -1.276 -20.357 1.00 92.50 163 ALA A C 1
ATOM 1326 O O . ALA A 1 163 ? 15.999 -1.411 -21.584 1.00 92.50 163 ALA A O 1
ATOM 1327 N N . ARG A 1 164 ? 15.749 -0.097 -19.793 1.00 94.12 164 ARG A N 1
ATOM 1328 C CA . ARG A 1 164 ? 15.420 1.100 -20.585 1.00 94.12 164 ARG A CA 1
ATOM 1329 C C . ARG A 1 164 ? 16.591 1.562 -21.447 1.00 94.12 164 ARG A C 1
ATOM 1331 O O . ARG A 1 164 ? 16.365 1.955 -22.592 1.00 94.12 164 ARG A O 1
ATOM 1338 N N . HIS A 1 165 ? 17.813 1.516 -20.919 1.00 95.25 165 HIS A N 1
ATOM 1339 C CA . HIS A 1 165 ? 19.017 1.894 -21.651 1.00 95.25 165 HIS A CA 1
ATOM 1340 C C . HIS A 1 165 ? 19.281 0.928 -22.812 1.00 95.25 165 HIS A C 1
ATOM 1342 O O . HIS A 1 165 ? 19.425 1.366 -23.952 1.00 95.25 165 HIS A O 1
ATOM 1348 N N . LEU A 1 166 ? 19.212 -0.380 -22.553 1.00 93.50 166 LEU A N 1
ATOM 1349 C CA . LEU A 1 166 ? 19.331 -1.421 -23.573 1.00 93.50 166 LEU A CA 1
ATOM 1350 C C . LEU A 1 166 ? 18.302 -1.230 -24.692 1.00 93.50 166 LEU A C 1
ATOM 1352 O O . LEU A 1 166 ? 18.669 -1.175 -25.865 1.00 93.50 166 LEU A O 1
ATOM 1356 N N . ARG A 1 167 ? 17.028 -1.015 -24.337 1.00 94.06 167 ARG A N 1
ATOM 1357 C CA . ARG A 1 167 ? 15.963 -0.785 -25.322 1.00 94.06 167 ARG A CA 1
ATOM 1358 C C . ARG A 1 167 ? 16.198 0.476 -26.156 1.00 94.06 167 ARG A C 1
ATOM 1360 O O . ARG A 1 167 ? 15.957 0.457 -27.357 1.00 94.06 167 ARG A O 1
ATOM 1367 N N . LYS A 1 168 ? 16.671 1.568 -25.543 1.00 96.38 168 LYS A N 1
ATOM 1368 C CA . LYS A 1 168 ? 16.981 2.826 -26.248 1.00 96.38 168 LYS A CA 1
ATOM 1369 C C . LYS A 1 168 ? 18.079 2.644 -27.302 1.00 96.38 168 LYS A C 1
ATOM 1371 O O . LYS A 1 168 ? 18.056 3.324 -28.323 1.00 96.38 168 LYS A O 1
ATOM 1376 N N . HIS A 1 169 ? 19.013 1.730 -27.058 1.00 95.94 169 HIS A N 1
ATOM 1377 C CA . HIS A 1 169 ? 20.131 1.422 -27.948 1.00 95.94 169 HIS A CA 1
ATOM 1378 C C . HIS A 1 169 ? 19.885 0.184 -28.832 1.00 95.94 169 HIS A C 1
ATOM 1380 O O . HIS A 1 169 ? 20.825 -0.338 -29.423 1.00 95.94 169 HIS A O 1
ATOM 1386 N N . ASN A 1 170 ? 18.626 -0.258 -28.972 1.00 93.12 170 ASN A N 1
ATOM 1387 C CA . ASN A 1 170 ? 18.216 -1.412 -29.784 1.00 93.12 170 ASN A CA 1
ATOM 1388 C C . ASN A 1 170 ? 18.906 -2.735 -29.399 1.00 93.12 170 ASN A C 1
ATOM 1390 O O . ASN A 1 170 ? 19.074 -3.620 -30.238 1.00 93.12 170 ASN A O 1
ATOM 1394 N N . HIS A 1 171 ? 19.283 -2.890 -28.129 1.00 90.38 171 HIS A N 1
ATOM 1395 C CA . HIS A 1 171 ? 19.698 -4.181 -27.592 1.00 90.38 171 HIS A CA 1
ATOM 1396 C C . HIS A 1 171 ? 18.481 -5.048 -27.266 1.00 90.38 171 HIS A C 1
ATOM 1398 O O . HIS A 1 171 ? 17.394 -4.553 -26.953 1.00 90.38 171 HIS A O 1
ATOM 1404 N N . LEU A 1 172 ? 18.684 -6.362 -27.314 1.00 83.69 172 LEU A N 1
ATOM 1405 C CA . LEU A 1 172 ? 17.679 -7.332 -26.906 1.00 83.69 172 LEU A CA 1
ATOM 1406 C C . LEU A 1 172 ? 17.601 -7.383 -25.376 1.00 83.69 172 LEU A C 1
ATOM 1408 O O . LEU A 1 172 ? 18.617 -7.382 -24.684 1.00 83.69 172 LEU A O 1
ATOM 1412 N N . LEU A 1 173 ? 16.378 -7.433 -24.849 1.00 80.50 173 LEU A N 1
ATOM 1413 C CA . LEU A 1 173 ? 16.117 -7.681 -23.434 1.00 80.50 173 LEU A CA 1
ATOM 1414 C C . LEU A 1 173 ? 16.155 -9.193 -23.214 1.00 80.50 173 LEU A C 1
ATOM 1416 O O . LEU A 1 173 ? 15.119 -9.852 -23.208 1.00 80.50 173 LEU A O 1
ATOM 1420 N N . TRP A 1 174 ? 17.356 -9.757 -23.134 1.00 67.50 174 TRP A N 1
ATOM 1421 C CA . TRP A 1 174 ? 17.532 -11.167 -22.810 1.00 67.50 174 TRP A CA 1
ATOM 1422 C C . TRP A 1 174 ? 17.481 -11.340 -21.300 1.00 67.50 174 TRP A C 1
ATOM 1424 O O . TRP A 1 174 ? 18.433 -11.034 -20.587 1.00 67.50 174 TRP A O 1
ATOM 1434 N N . LEU A 1 175 ? 16.331 -11.801 -20.817 1.00 67.12 175 LEU A N 1
ATOM 1435 C CA . LEU A 1 175 ? 16.199 -12.329 -19.472 1.00 67.12 175 LEU A CA 1
ATOM 1436 C C . LEU A 1 175 ? 15.975 -13.832 -19.607 1.00 67.12 175 LEU A C 1
ATOM 1438 O O . LEU A 1 175 ? 14.885 -14.279 -19.965 1.00 67.12 175 LEU A O 1
ATOM 1442 N N . SER A 1 176 ? 17.015 -14.605 -19.320 1.00 72.06 176 SER A N 1
ATOM 1443 C CA . SER A 1 176 ? 16.842 -16.026 -19.048 1.00 72.06 176 SER A CA 1
ATOM 1444 C C . SER A 1 176 ? 15.973 -16.160 -17.791 1.00 72.06 176 SER A C 1
ATOM 1446 O O . SER A 1 176 ? 16.258 -15.506 -16.786 1.00 72.06 176 SER A O 1
ATOM 1448 N N . PRO A 1 177 ? 14.914 -16.991 -17.799 1.00 72.81 177 PRO A N 1
ATOM 1449 C CA . PRO A 1 177 ? 14.123 -17.258 -16.597 1.00 72.81 177 PRO A CA 1
ATOM 1450 C C . PRO A 1 177 ? 14.898 -18.095 -15.566 1.00 72.81 177 PRO A C 1
ATOM 1452 O O . PRO A 1 177 ? 14.382 -18.389 -14.489 1.00 72.81 177 PRO A O 1
ATOM 1455 N N . THR A 1 178 ? 16.115 -18.525 -15.904 1.00 78.25 178 THR A N 1
ATOM 1456 C CA . THR A 1 178 ? 16.995 -19.309 -15.041 1.00 78.25 178 THR A CA 1
ATOM 1457 C C . THR A 1 178 ? 18.107 -18.428 -14.474 1.00 78.25 178 THR A C 1
ATOM 1459 O O . THR A 1 178 ? 18.363 -17.333 -14.963 1.00 78.25 178 THR A O 1
ATOM 1462 N N . ALA A 1 179 ? 18.836 -18.935 -13.478 1.00 75.50 179 ALA A N 1
ATOM 1463 C CA . ALA A 1 179 ? 20.033 -18.267 -12.962 1.00 75.50 179 ALA A CA 1
ATOM 1464 C C . ALA A 1 179 ? 21.207 -18.231 -13.966 1.00 75.50 179 ALA A C 1
ATOM 1466 O O . ALA A 1 179 ? 22.254 -17.668 -13.660 1.00 75.50 179 ALA A O 1
ATOM 1467 N N . ARG A 1 180 ? 21.068 -18.860 -15.144 1.00 75.38 180 ARG A N 1
ATOM 1468 C CA . ARG A 1 180 ? 22.101 -18.881 -16.183 1.00 75.38 180 ARG A CA 1
ATOM 1469 C C . ARG A 1 180 ? 21.872 -17.761 -17.197 1.00 75.38 180 ARG A C 1
ATOM 1471 O O . ARG A 1 180 ? 20.716 -17.526 -17.550 1.00 75.38 180 ARG A O 1
ATOM 1478 N N . PRO A 1 181 ? 22.933 -17.109 -17.699 1.00 75.94 181 PRO A N 1
ATOM 1479 C CA . PRO A 1 181 ? 22.800 -16.112 -18.756 1.00 75.94 181 PRO A CA 1
ATOM 1480 C C . PRO A 1 181 ? 22.223 -16.747 -20.026 1.00 75.94 181 PRO A C 1
ATOM 1482 O O . PRO A 1 181 ? 22.491 -17.911 -20.312 1.00 75.94 181 PRO A O 1
ATOM 1485 N N . ASP A 1 182 ? 21.441 -15.977 -20.783 1.00 76.50 182 ASP A N 1
ATOM 1486 C CA . ASP A 1 182 ? 20.956 -16.397 -22.100 1.00 76.50 182 ASP A CA 1
ATOM 1487 C C . ASP A 1 182 ? 22.129 -16.373 -23.089 1.00 76.50 182 ASP A C 1
ATOM 1489 O O . ASP A 1 182 ? 22.702 -15.317 -23.373 1.00 76.50 182 ASP A O 1
ATOM 1493 N N . LEU A 1 183 ? 22.520 -17.557 -23.560 1.00 78.25 183 LEU A N 1
ATOM 1494 C CA . LEU A 1 183 ? 23.619 -17.752 -24.507 1.00 78.25 183 LEU A CA 1
ATOM 1495 C C . LEU A 1 183 ? 23.105 -18.282 -25.854 1.00 78.25 183 LEU A C 1
ATOM 1497 O O . LEU A 1 183 ? 23.884 -18.837 -26.633 1.00 78.25 183 LEU A O 1
ATOM 1501 N N . GLY A 1 184 ? 21.804 -18.132 -26.136 1.00 78.44 184 GLY A N 1
ATOM 1502 C CA . GLY A 1 184 ? 21.196 -18.573 -27.389 1.00 78.44 184 GLY A CA 1
ATOM 1503 C C . GLY A 1 184 ? 21.171 -20.095 -27.555 1.00 78.44 184 GLY A C 1
ATOM 1504 O O . GLY A 1 184 ? 21.457 -20.595 -28.644 1.00 78.44 184 GLY A O 1
ATOM 1505 N N . GLY A 1 185 ? 20.862 -20.837 -26.487 1.00 78.44 185 GLY A N 1
ATOM 1506 C CA . GLY A 1 185 ? 20.751 -22.301 -26.472 1.00 78.44 185 GLY A CA 1
ATOM 1507 C C . GLY A 1 185 ? 22.005 -23.048 -26.006 1.00 78.44 185 GLY A C 1
ATOM 1508 O O . GLY A 1 185 ? 22.055 -24.272 -26.109 1.00 78.44 185 GLY A O 1
ATOM 1509 N N . LYS A 1 186 ? 23.027 -22.328 -25.522 1.00 79.50 186 LYS A N 1
ATOM 1510 C CA . LYS A 1 186 ? 24.282 -22.886 -24.972 1.00 79.50 186 LYS A CA 1
ATOM 1511 C C . LYS A 1 186 ? 24.412 -22.691 -23.464 1.00 79.50 186 LYS A C 1
ATOM 1513 O O . LYS A 1 186 ? 25.508 -22.739 -22.911 1.00 79.50 186 LYS A O 1
ATOM 1518 N N . GLU A 1 187 ? 23.300 -22.463 -22.774 1.00 75.94 187 GLU A N 1
ATOM 1519 C CA . GLU A 1 187 ? 23.302 -22.169 -21.339 1.00 75.94 187 GLU A CA 1
ATOM 1520 C C . GLU A 1 187 ? 23.822 -23.359 -20.524 1.00 75.94 187 GLU A C 1
ATOM 1522 O O . GLU A 1 187 ? 24.392 -23.178 -19.450 1.00 75.94 187 GLU A O 1
ATOM 1527 N N . ALA A 1 188 ? 23.633 -24.584 -21.025 1.00 74.81 188 ALA A N 1
ATOM 1528 C CA . ALA A 1 188 ? 24.083 -25.816 -20.381 1.00 74.81 188 ALA A CA 1
ATOM 1529 C C . ALA A 1 188 ? 25.600 -26.055 -20.501 1.00 74.81 188 ALA A C 1
ATOM 1531 O O . ALA A 1 188 ? 26.164 -26.724 -19.634 1.00 74.81 188 ALA A O 1
ATOM 1532 N N . ASP A 1 189 ? 26.247 -25.478 -21.518 1.00 73.75 189 ASP A N 1
ATOM 1533 C CA . ASP A 1 189 ? 27.625 -25.802 -21.907 1.00 73.75 189 ASP A CA 1
ATOM 1534 C C . ASP A 1 189 ? 28.676 -24.983 -21.141 1.00 73.75 189 ASP A C 1
ATOM 1536 O O . ASP A 1 189 ? 29.832 -25.397 -21.042 1.00 73.75 189 ASP A O 1
ATOM 1540 N N . ASP A 1 190 ? 28.295 -23.832 -20.575 1.00 65.19 190 ASP A N 1
ATOM 1541 C CA . ASP A 1 190 ? 29.203 -22.984 -19.795 1.00 65.19 190 ASP A CA 1
ATOM 1542 C C . ASP A 1 190 ? 29.098 -23.287 -18.291 1.00 65.19 190 ASP A C 1
ATOM 1544 O O . ASP A 1 190 ? 28.289 -22.716 -17.557 1.00 65.19 190 ASP A O 1
ATOM 1548 N N . SER A 1 191 ? 29.916 -24.230 -17.816 1.00 63.47 191 SER A N 1
ATOM 1549 C CA . SER A 1 191 ? 29.984 -24.632 -16.404 1.00 63.47 191 SER A CA 1
ATOM 1550 C C . SER A 1 191 ? 30.900 -23.753 -15.545 1.00 63.47 191 SER A C 1
ATOM 1552 O O 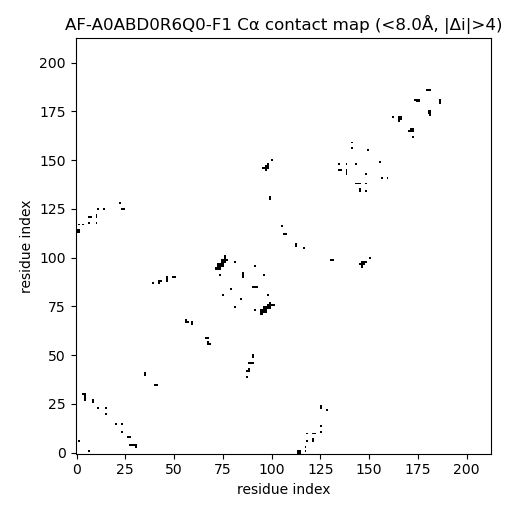. SER A 1 191 ? 31.019 -24.003 -14.345 1.00 63.47 191 SER A O 1
ATOM 1554 N N . ARG A 1 192 ? 31.553 -22.730 -16.117 1.00 62.72 192 ARG A N 1
ATOM 1555 C CA . ARG A 1 192 ? 32.541 -21.903 -15.395 1.00 62.72 192 ARG A CA 1
ATOM 1556 C C . ARG A 1 192 ? 31.928 -21.132 -14.220 1.00 62.72 192 ARG A C 1
ATOM 1558 O O . ARG A 1 192 ? 32.592 -20.947 -13.210 1.00 62.72 192 ARG A O 1
ATOM 1565 N N . LEU A 1 193 ? 30.644 -20.780 -14.304 1.00 56.94 193 LEU A N 1
ATOM 1566 C CA . LEU A 1 193 ? 29.919 -20.042 -13.259 1.00 56.94 193 LEU A CA 1
ATOM 1567 C C . LEU A 1 193 ? 29.536 -20.890 -12.032 1.00 56.94 193 LEU A C 1
ATOM 1569 O O . LEU A 1 193 ? 29.189 -20.335 -10.996 1.00 56.94 193 LEU A O 1
ATOM 1573 N N . VAL A 1 194 ? 29.583 -22.225 -12.126 1.00 57.00 194 VAL A N 1
ATOM 1574 C CA . VAL A 1 194 ? 29.262 -23.123 -10.997 1.00 57.00 194 VAL A CA 1
ATOM 1575 C C . VAL A 1 194 ? 30.436 -23.228 -10.014 1.00 57.00 194 VAL A C 1
ATOM 1577 O O . VAL A 1 194 ? 30.241 -23.617 -8.870 1.00 57.00 194 VAL A O 1
ATOM 1580 N N . MET A 1 195 ? 31.652 -2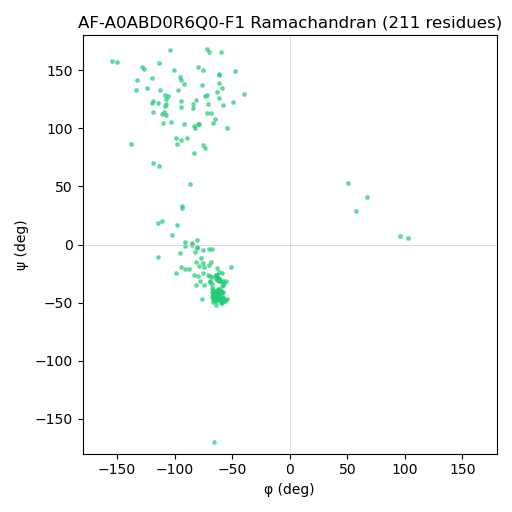2.870 -10.439 1.00 54.97 195 MET A N 1
ATOM 1581 C CA . MET A 1 195 ? 32.868 -23.081 -9.646 1.00 54.97 195 MET A CA 1
ATOM 1582 C C . MET A 1 195 ? 33.273 -21.868 -8.795 1.00 54.97 195 MET A C 1
ATOM 1584 O O . MET A 1 195 ? 34.006 -22.036 -7.828 1.00 54.97 195 MET A O 1
ATOM 1588 N N . GLU A 1 196 ? 32.787 -20.660 -9.101 1.00 55.44 196 GLU A N 1
ATOM 1589 C CA . GLU A 1 196 ? 33.208 -19.436 -8.394 1.00 55.44 196 GLU A CA 1
ATOM 1590 C C . GLU A 1 196 ? 32.486 -19.205 -7.052 1.00 55.44 196 GLU A C 1
ATOM 1592 O O . GLU A 1 196 ? 32.943 -18.403 -6.238 1.00 55.44 196 GLU A O 1
ATOM 1597 N N . SER A 1 197 ? 31.377 -19.901 -6.765 1.00 55.25 197 SER A N 1
AT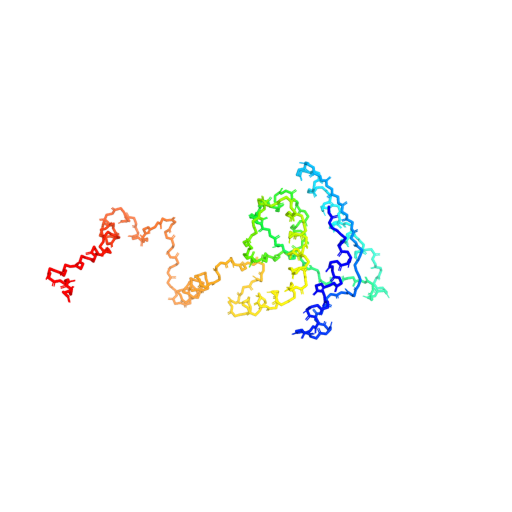OM 1598 C CA . SER A 1 197 ? 30.633 -19.701 -5.508 1.00 55.25 197 SER A CA 1
ATOM 1599 C C . SER A 1 197 ? 31.308 -20.301 -4.269 1.00 55.25 197 SER A C 1
ATOM 1601 O O . SER A 1 197 ? 31.004 -19.863 -3.159 1.00 55.25 197 SER A O 1
ATOM 1603 N N . ASP A 1 198 ? 32.236 -21.246 -4.446 1.00 56.66 198 ASP A N 1
ATOM 1604 C CA . ASP A 1 198 ? 32.895 -21.952 -3.336 1.00 56.66 198 ASP A CA 1
ATOM 1605 C C . ASP A 1 198 ? 34.250 -21.340 -2.929 1.00 56.66 198 ASP A C 1
ATOM 1607 O O . ASP A 1 198 ? 34.796 -21.695 -1.887 1.00 56.66 198 ASP A O 1
ATOM 1611 N N . GLU A 1 199 ? 34.773 -20.353 -3.667 1.00 57.47 199 GLU A N 1
ATOM 1612 C CA . GLU A 1 199 ? 36.042 -19.677 -3.342 1.00 57.47 199 GLU A CA 1
ATOM 1613 C C . GLU A 1 199 ? 35.864 -18.393 -2.512 1.00 57.47 199 GLU A C 1
ATOM 1615 O O . GLU A 1 199 ? 36.658 -17.452 -2.581 1.00 57.47 199 GLU A O 1
ATOM 1620 N N . ARG A 1 200 ? 34.861 -18.344 -1.626 1.00 59.53 200 ARG A N 1
ATOM 1621 C CA . ARG A 1 200 ? 34.974 -17.472 -0.445 1.00 59.53 200 ARG A CA 1
ATOM 1622 C C . ARG A 1 200 ? 35.966 -18.129 0.504 1.00 59.53 200 ARG A C 1
ATOM 1624 O O . ARG A 1 200 ? 35.578 -18.878 1.393 1.00 59.53 200 ARG A O 1
ATOM 1631 N N . GLY A 1 201 ? 37.246 -17.878 0.225 1.00 59.94 201 GLY A N 1
ATOM 1632 C CA . GLY A 1 201 ? 38.394 -18.514 0.853 1.00 59.94 201 GLY A CA 1
ATOM 1633 C C . GLY A 1 201 ? 38.213 -18.723 2.352 1.00 59.94 201 GLY A C 1
ATOM 1634 O O . GLY A 1 201 ? 37.874 -17.795 3.089 1.00 59.94 201 GLY A O 1
ATOM 1635 N N . SER A 1 202 ? 38.464 -19.951 2.802 1.00 61.53 202 SER A N 1
ATOM 1636 C CA . SER A 1 202 ? 38.719 -20.236 4.206 1.00 61.53 202 SER A CA 1
ATOM 1637 C C . SER A 1 202 ? 39.870 -19.338 4.653 1.00 61.53 202 SER A C 1
ATOM 1639 O O . SER A 1 202 ? 41.033 -19.589 4.336 1.00 61.53 202 SER A O 1
ATOM 1641 N N . MET A 1 203 ? 39.554 -18.240 5.333 1.00 66.31 203 MET A N 1
ATOM 1642 C CA . MET A 1 203 ? 40.572 -17.384 5.917 1.00 66.31 203 MET A CA 1
ATOM 1643 C C . MET A 1 203 ? 41.104 -18.088 7.166 1.00 66.31 203 MET A C 1
ATOM 1645 O O . MET A 1 203 ? 40.612 -17.882 8.274 1.00 66.31 203 MET A O 1
ATOM 1649 N N . GLU A 1 204 ? 42.085 -18.967 6.982 1.00 71.38 204 GLU A N 1
ATOM 1650 C CA . GLU A 1 204 ? 42.824 -19.568 8.085 1.00 71.38 204 GLU A CA 1
ATOM 1651 C C . GLU A 1 204 ? 43.870 -18.567 8.582 1.00 71.38 204 GLU A C 1
ATOM 1653 O O . GLU A 1 204 ? 44.911 -18.353 7.960 1.00 71.38 204 GLU A O 1
ATOM 1658 N N . ILE A 1 205 ? 43.596 -17.924 9.718 1.00 71.38 205 ILE A N 1
ATOM 1659 C CA . ILE A 1 205 ? 44.620 -17.170 10.445 1.00 71.38 205 ILE A CA 1
ATOM 1660 C C . ILE A 1 205 ? 45.408 -18.177 11.284 1.00 71.38 205 ILE A C 1
ATOM 1662 O O . ILE A 1 205 ? 44.969 -18.580 12.359 1.00 71.38 205 ILE A O 1
ATOM 1666 N N . ASN A 1 206 ? 46.582 -18.581 10.798 1.00 69.62 206 ASN A N 1
ATOM 1667 C CA . ASN A 1 206 ? 47.530 -19.361 11.585 1.00 69.62 206 ASN A CA 1
ATOM 1668 C C . ASN A 1 206 ? 48.517 -18.424 12.307 1.00 69.62 206 ASN A C 1
ATOM 1670 O O . ASN A 1 206 ? 49.437 -17.891 11.688 1.00 69.62 206 ASN A O 1
ATOM 1674 N N . SER A 1 207 ? 48.338 -18.226 13.616 1.00 67.81 207 SER A N 1
ATOM 1675 C CA . SER A 1 207 ? 49.273 -17.482 14.473 1.00 67.81 207 SER A CA 1
ATOM 1676 C C . SER A 1 207 ? 49.939 -18.392 15.511 1.00 67.81 207 SER A C 1
ATOM 1678 O O . SER A 1 207 ? 49.729 -18.270 16.721 1.00 67.81 207 SER A O 1
ATOM 1680 N N . HIS A 1 208 ? 50.788 -19.316 15.054 1.00 67.31 208 HIS A N 1
ATOM 1681 C CA . HIS A 1 208 ? 51.633 -20.085 15.969 1.00 67.31 208 HIS A CA 1
ATOM 1682 C C . HIS A 1 208 ? 52.518 -19.148 16.816 1.00 67.31 208 HIS A C 1
ATOM 1684 O O . HIS A 1 208 ? 53.338 -18.404 16.285 1.00 67.31 208 HIS A O 1
ATOM 1690 N N . GLY A 1 209 ? 52.355 -19.207 18.144 1.00 69.62 209 GLY A N 1
ATOM 1691 C CA . GLY A 1 209 ? 53.185 -18.479 19.116 1.00 69.62 209 GLY A CA 1
ATOM 1692 C C . GLY A 1 209 ? 52.562 -17.224 19.740 1.00 69.62 209 GLY A C 1
ATOM 1693 O O . GLY A 1 209 ? 53.238 -16.554 20.512 1.00 69.62 209 GLY A O 1
ATOM 1694 N N . CYS A 1 210 ? 51.292 -16.904 19.473 1.00 60.00 210 CYS A N 1
ATOM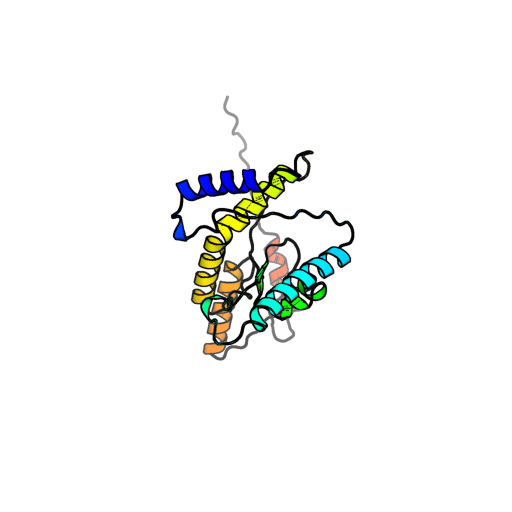 1695 C CA . CYS A 1 210 ? 50.629 -15.718 20.031 1.00 60.00 210 CYS A CA 1
ATOM 1696 C C . CYS A 1 210 ? 49.989 -15.957 21.417 1.00 60.00 210 CYS A C 1
ATOM 1698 O O . CYS A 1 210 ? 48.817 -15.652 21.632 1.00 60.00 210 CYS A O 1
ATOM 1700 N N . TYR A 1 211 ? 50.755 -16.490 22.370 1.00 67.69 211 TYR A N 1
ATOM 1701 C CA . TYR A 1 211 ? 50.383 -16.452 23.787 1.00 67.69 211 TYR A CA 1
ATOM 1702 C C . TYR A 1 211 ? 51.310 -15.453 24.479 1.00 67.69 211 TYR A C 1
ATOM 1704 O O . TYR A 1 211 ? 52.526 -15.636 24.460 1.00 67.69 211 TYR A O 1
ATOM 1712 N N . SER A 1 212 ? 50.756 -14.391 25.067 1.00 62.25 212 SER A N 1
ATOM 1713 C CA . SER A 1 212 ? 51.531 -13.554 25.986 1.00 62.25 212 SER A CA 1
ATOM 1714 C C . SER A 1 212 ? 51.709 -14.324 27.288 1.00 62.25 212 SER A C 1
ATOM 1716 O O . SER A 1 212 ? 50.722 -14.800 27.851 1.00 62.25 212 SER A O 1
ATOM 1718 N N . THR A 1 213 ? 52.949 -14.442 27.756 1.00 55.62 213 THR A N 1
ATOM 1719 C CA . THR A 1 213 ? 53.224 -14.685 29.179 1.00 55.62 213 THR A CA 1
ATOM 1720 C C . THR A 1 213 ? 52.865 -13.460 30.002 1.00 55.62 213 THR A C 1
ATOM 1722 O O . THR A 1 213 ? 53.015 -12.345 29.444 1.00 55.62 213 THR A O 1
#

Sequence (213 aa):
MPNLSSLYGAERTALLEKTTEELLPPEKHLFEVRAENDVKAIYRALQRILLNYKMNNSCIPERVQEERRGPTLIAVQSNWELRRLAAGMTVLEEFPVVPVHVIDEISYNVLDWQRHGARRMIKHYLNLDSCLSQAFDMARYYHLPVGNLPQDISIFGSDLFLARHLRKHNHLLWLSPTARPDLGGKEADDSRLVMESDERGSMEINSHGCYST

Mean predicted aligned error: 11.0 Å

InterPro domains:
  IPR013697 DNA polymerase epsilon, catalytic subunit A, C-terminal [PF08490] (9-213)
  IPR013697 DNA polymerase epsilon, catalytic subunit A, C-terminal [SM01159] (3-213)
  IPR029703 DNA polymerase epsilon catalytic subunit [PTHR10670] (3-212)